Protein AF-0000000077542109 (afdb_homodimer)

Radius of gyration: 21.93 Å; Cα contacts (8 Å, |Δi|>4): 506; chains: 2; bounding box: 46×66×47 Å

Structure (mmCIF, N/CA/C/O backbone):
data_AF-0000000077542109-model_v1
#
loop_
_entity.id
_entity.type
_entity.pdbx_description
1 polymer 'Anthrone oxygenase encC'
#
loop_
_atom_site.group_PDB
_atom_site.id
_atom_site.type_symbol
_atom_site.label_atom_id
_atom_site.label_alt_id
_atom_site.label_comp_id
_atom_site.label_asym_id
_atom_site.label_entity_id
_atom_site.label_seq_id
_atom_site.pdbx_PDB_ins_code
_atom_site.Cartn_x
_atom_site.Cartn_y
_atom_site.Cartn_z
_atom_site.occupancy
_atom_site.B_iso_or_equiv
_atom_site.auth_seq_id
_atom_site.auth_comp_id
_atom_site.auth_asym_id
_atom_site.auth_atom_id
_atom_site.pdbx_PDB_model_num
ATOM 1 N N . MET A 1 1 ? 2.084 -23.062 -26.828 1 53.19 1 MET A N 1
ATOM 2 C CA . MET A 1 1 ? 1.438 -23.656 -25.672 1 53.19 1 MET A CA 1
ATOM 3 C C . MET A 1 1 ? 0.184 -22.891 -25.281 1 53.19 1 MET A C 1
ATOM 5 O O . MET A 1 1 ? 0.156 -21.656 -25.375 1 53.19 1 MET A O 1
ATOM 9 N N . ALA A 1 2 ? -1.021 -23.406 -25.156 1 79.81 2 ALA A N 1
ATOM 10 C CA . ALA A 1 2 ? -2.301 -22.75 -24.875 1 79.81 2 ALA A CA 1
ATOM 11 C C . ALA A 1 2 ? -2.283 -22.078 -23.516 1 79.81 2 ALA A C 1
ATOM 13 O O . ALA A 1 2 ? -1.657 -22.562 -22.562 1 79.81 2 ALA A O 1
ATOM 14 N N . ILE A 1 3 ? -2.596 -20.875 -23.5 1 83.94 3 ILE A N 1
ATOM 15 C CA . ILE A 1 3 ? -2.627 -20.094 -22.281 1 83.94 3 ILE A CA 1
ATOM 16 C C . ILE A 1 3 ? -3.625 -20.703 -21.297 1 83.94 3 ILE A C 1
ATOM 18 O O . ILE A 1 3 ? -4.762 -21 -21.672 1 83.94 3 ILE A O 1
ATOM 22 N N . ASN A 1 4 ? -3.186 -21.016 -20.078 1 89.88 4 ASN A N 1
ATOM 23 C CA . ASN A 1 4 ? -4.074 -21.438 -19 1 89.88 4 ASN A CA 1
ATOM 24 C C . ASN A 1 4 ? -4.738 -20.234 -18.312 1 89.88 4 ASN A C 1
ATOM 26 O O . ASN A 1 4 ? -4.234 -19.719 -17.312 1 89.88 4 ASN A O 1
ATOM 30 N N . TRP A 1 5 ? -5.883 -19.875 -18.844 1 92.06 5 TRP A N 1
ATOM 31 C CA . TRP A 1 5 ? -6.559 -18.656 -18.406 1 92.06 5 TRP A CA 1
ATOM 32 C C . TRP A 1 5 ? -6.961 -18.75 -16.938 1 92.06 5 TRP A C 1
ATOM 34 O O . TRP A 1 5 ? -6.98 -17.734 -16.234 1 92.06 5 TRP A O 1
ATOM 44 N N . ALA A 1 6 ? -7.293 -19.906 -16.438 1 94.44 6 ALA A N 1
ATOM 45 C CA . ALA A 1 6 ? -7.613 -20.062 -15.031 1 94.44 6 ALA A CA 1
ATOM 46 C C . ALA A 1 6 ? -6.434 -19.656 -14.148 1 94.44 6 ALA A C 1
ATOM 48 O O . ALA A 1 6 ? -6.605 -18.938 -13.164 1 94.44 6 ALA A O 1
ATOM 49 N N . GLN A 1 7 ? -5.367 -20.047 -14.586 1 93.12 7 GLN A N 1
ATOM 50 C CA . GLN A 1 7 ? -4.164 -19.734 -13.82 1 93.12 7 GLN A CA 1
ATOM 51 C C . GLN A 1 7 ? -3.818 -18.25 -13.906 1 93.12 7 GLN A C 1
ATOM 53 O O . GLN A 1 7 ? -3.404 -17.641 -12.922 1 93.12 7 GLN A O 1
ATOM 58 N N . VAL A 1 8 ? -3.955 -17.734 -15.055 1 92.69 8 VAL A N 1
ATOM 59 C CA . VAL A 1 8 ? -3.666 -16.312 -15.258 1 92.69 8 VAL A CA 1
ATOM 60 C C . VAL A 1 8 ? -4.586 -15.469 -14.383 1 92.69 8 VAL A C 1
ATOM 62 O O . VAL A 1 8 ? -4.129 -14.562 -13.688 1 92.69 8 VAL A O 1
ATOM 65 N N . LEU A 1 9 ? -5.828 -15.766 -14.414 1 96.38 9 LEU A N 1
ATOM 66 C CA . LEU A 1 9 ? -6.797 -15.047 -13.594 1 96.38 9 LEU A CA 1
ATOM 67 C C . LEU A 1 9 ? -6.477 -15.195 -12.109 1 96.38 9 LEU A C 1
ATOM 69 O O . LEU A 1 9 ? -6.551 -14.227 -11.352 1 96.38 9 LEU A O 1
ATOM 73 N N . GLN A 1 10 ? -6.148 -16.359 -11.75 1 97.56 10 GLN A N 1
ATOM 74 C CA . GLN A 1 10 ? -5.816 -16.641 -10.352 1 97.56 10 GLN A CA 1
ATOM 75 C C . GLN A 1 10 ? -4.613 -15.812 -9.898 1 97.56 10 GLN A C 1
ATOM 77 O O . GLN A 1 10 ? -4.66 -15.156 -8.852 1 97.56 10 GLN A O 1
ATOM 82 N N . LEU A 1 11 ? -3.611 -15.828 -10.672 1 96.56 11 LEU A N 1
ATOM 83 C CA . LEU A 1 11 ? -2.391 -15.117 -10.305 1 96.56 11 LEU A CA 1
ATOM 84 C C . LEU A 1 11 ? -2.605 -13.609 -10.328 1 96.56 11 LEU A C 1
ATOM 86 O O . LEU A 1 11 ? -2.166 -12.898 -9.422 1 96.56 11 LEU A O 1
ATOM 90 N N . ALA A 1 12 ? -3.26 -13.141 -11.352 1 96.81 12 ALA A N 1
ATOM 91 C CA . ALA A 1 12 ? -3.541 -11.711 -11.438 1 96.81 12 ALA A CA 1
ATOM 92 C C . ALA A 1 12 ? -4.367 -11.242 -10.242 1 96.81 12 ALA A C 1
ATOM 94 O O . ALA A 1 12 ? -4.113 -10.18 -9.68 1 96.81 12 ALA A O 1
ATOM 95 N N . SER A 1 13 ? -5.352 -12.016 -9.914 1 98.75 13 SER A N 1
ATOM 96 C CA . SER A 1 13 ? -6.211 -11.672 -8.781 1 98.75 13 SER A CA 1
ATOM 97 C C . SER A 1 13 ? -5.441 -11.727 -7.465 1 98.75 13 SER A C 1
ATOM 99 O O . SER A 1 13 ? -5.645 -10.891 -6.586 1 98.75 13 SER A O 1
ATOM 101 N N . LEU A 1 14 ? -4.609 -12.711 -7.367 1 98.75 14 LEU A N 1
ATOM 102 C CA . LEU A 1 14 ? -3.746 -12.82 -6.195 1 98.75 14 LEU A CA 1
ATOM 103 C C . LEU A 1 14 ? -2.875 -11.578 -6.047 1 98.75 14 LEU A C 1
ATOM 105 O O . LEU A 1 14 ? -2.746 -11.039 -4.945 1 98.75 14 LEU A O 1
ATOM 109 N N . LEU A 1 15 ? -2.342 -11.094 -7.086 1 98.62 15 LEU A N 1
ATOM 110 C CA . LEU A 1 15 ? -1.495 -9.906 -7.035 1 98.62 15 LEU A CA 1
ATOM 111 C C . LEU A 1 15 ? -2.318 -8.672 -6.699 1 98.62 15 LEU A C 1
ATOM 113 O O . LEU A 1 15 ? -1.874 -7.812 -5.934 1 98.62 15 LEU A O 1
ATOM 117 N N . ALA A 1 16 ? -3.484 -8.625 -7.297 1 98.69 16 ALA A N 1
ATOM 118 C CA . ALA A 1 16 ? -4.344 -7.477 -7.008 1 98.69 16 ALA A CA 1
ATOM 119 C C . ALA A 1 16 ? -4.727 -7.434 -5.531 1 98.69 16 ALA A C 1
ATOM 121 O O . ALA A 1 16 ? -4.688 -6.375 -4.902 1 98.69 16 ALA A O 1
ATOM 122 N N . ALA A 1 17 ? -5.082 -8.547 -5.004 1 98.81 17 ALA A N 1
ATOM 123 C CA . ALA A 1 17 ? -5.426 -8.609 -3.586 1 98.81 17 ALA A CA 1
ATOM 124 C C . ALA A 1 17 ? -4.223 -8.266 -2.715 1 98.81 17 ALA A C 1
ATOM 126 O O . ALA A 1 17 ? -4.355 -7.555 -1.717 1 98.81 17 ALA A O 1
ATOM 127 N N . THR A 1 18 ? -3.086 -8.734 -3.072 1 98.88 18 THR A N 1
ATOM 128 C CA . THR A 1 18 ? -1.858 -8.461 -2.332 1 98.88 18 THR A CA 1
ATOM 129 C C . THR A 1 18 ? -1.49 -6.984 -2.424 1 98.88 18 THR A C 1
ATOM 131 O O . THR A 1 18 ? -1.112 -6.371 -1.424 1 98.88 18 THR A O 1
ATOM 134 N N . HIS A 1 19 ? -1.585 -6.445 -3.619 1 98.81 19 HIS A N 1
ATOM 135 C CA . HIS A 1 19 ? -1.312 -5.027 -3.822 1 98.81 19 HIS A CA 1
ATOM 136 C C . HIS A 1 19 ? -2.236 -4.16 -2.973 1 98.81 19 HIS A C 1
ATOM 138 O O . HIS A 1 19 ? -1.791 -3.189 -2.359 1 98.81 19 HIS A O 1
ATOM 144 N N . SER A 1 20 ? -3.486 -4.578 -2.939 1 98.75 20 SER A N 1
ATOM 145 C CA . SER A 1 20 ? -4.469 -3.857 -2.135 1 98.75 20 SER A CA 1
ATOM 146 C C . SER A 1 20 ? -4.125 -3.93 -0.649 1 98.75 20 SER A C 1
ATOM 148 O O . SER A 1 20 ? -4.34 -2.967 0.091 1 98.75 20 SER A O 1
ATOM 150 N N . SER A 1 21 ? -3.668 -5.023 -0.234 1 98.62 21 SER A N 1
ATOM 151 C CA . SER A 1 21 ? -3.275 -5.184 1.162 1 98.62 21 SER A CA 1
ATOM 152 C C . SER A 1 21 ? -2.117 -4.258 1.52 1 98.62 21 SER A C 1
ATOM 154 O O . SER A 1 21 ? -2.109 -3.648 2.59 1 98.62 21 SER A O 1
ATOM 156 N N . GLY A 1 22 ? -1.098 -4.152 0.656 1 98.62 22 GLY A N 1
ATOM 157 C CA . GLY A 1 22 ? 0 -3.223 0.875 1 98.62 22 GLY A CA 1
ATOM 158 C C . GLY A 1 22 ? -0.446 -1.773 0.926 1 98.62 22 GLY A C 1
ATOM 159 O O . GLY A 1 22 ? -0.004 -1.013 1.79 1 98.62 22 GLY A O 1
ATOM 160 N N . TYR A 1 23 ? -1.304 -1.439 -0.014 1 98.75 23 TYR A N 1
ATOM 161 C CA . TYR A 1 23 ? -1.892 -0.105 -0.033 1 98.75 23 TYR A CA 1
ATOM 162 C C . TYR A 1 23 ? -2.586 0.204 1.287 1 98.75 23 TYR A C 1
ATOM 164 O O . TYR A 1 23 ? -2.418 1.29 1.846 1 98.75 23 TYR A O 1
ATOM 172 N N . GLY A 1 24 ? -3.326 -0.734 1.771 1 98.69 24 GLY A N 1
ATOM 173 C CA . GLY A 1 24 ? -4.066 -0.554 3.01 1 98.69 24 GLY A CA 1
ATOM 174 C C . GLY A 1 24 ? -3.168 -0.404 4.223 1 98.69 24 GLY A C 1
ATOM 175 O O . GLY A 1 24 ? -3.504 0.318 5.164 1 98.69 24 GLY A O 1
ATOM 176 N N . LEU A 1 25 ? -2.088 -1.114 4.207 1 98.69 25 LEU A N 1
ATOM 177 C CA . LEU A 1 25 ? -1.15 -0.988 5.32 1 98.69 25 LEU A CA 1
ATOM 178 C C . LEU A 1 25 ? -0.614 0.436 5.418 1 98.69 25 LEU A C 1
ATOM 180 O O . LEU A 1 25 ? -0.571 1.014 6.508 1 98.69 25 LEU A O 1
ATOM 184 N N . CYS A 1 26 ? -0.231 0.985 4.305 1 98.81 26 CYS A N 1
ATOM 185 C CA . CYS A 1 26 ? 0.263 2.357 4.293 1 98.81 26 CYS A CA 1
ATOM 186 C C . CYS A 1 26 ? -0.833 3.334 4.703 1 98.81 26 CYS A C 1
ATOM 188 O O . CYS A 1 26 ? -0.574 4.297 5.43 1 98.81 26 CYS A O 1
ATOM 190 N N . SER A 1 27 ? -2.027 3.074 4.176 1 98.81 27 SER A N 1
ATOM 191 C CA . SER A 1 27 ? -3.162 3.908 4.562 1 98.81 27 SER A CA 1
ATOM 192 C C . SER A 1 27 ? -3.332 3.945 6.074 1 98.81 27 SER A C 1
ATOM 194 O O . SER A 1 27 ? -3.502 5.016 6.66 1 98.81 27 SER A O 1
ATOM 196 N N . ASP A 1 28 ? -3.184 2.834 6.707 1 98.75 28 ASP A N 1
ATOM 197 C CA . ASP A 1 28 ? -3.42 2.707 8.141 1 98.75 28 ASP A CA 1
ATOM 198 C C . ASP A 1 28 ? -2.234 3.24 8.945 1 98.75 28 ASP A C 1
ATOM 200 O O . ASP A 1 28 ? -2.408 4.062 9.844 1 98.75 28 ASP A O 1
ATOM 204 N N . ARG A 1 29 ? -1.072 2.84 8.578 1 98.62 29 ARG A N 1
ATOM 205 C CA . ARG A 1 29 ? 0.085 3.057 9.438 1 98.62 29 ARG A CA 1
ATOM 206 C C . ARG A 1 29 ? 0.699 4.434 9.195 1 98.62 29 ARG A C 1
ATOM 208 O O . ARG A 1 29 ? 1.428 4.949 10.047 1 98.62 29 ARG A O 1
ATOM 215 N N . VAL A 1 30 ? 0.371 4.957 8.016 1 98.81 30 VAL A N 1
ATOM 216 C CA . VAL A 1 30 ? 1.072 6.195 7.703 1 98.81 30 VAL A CA 1
ATOM 217 C C . VAL A 1 30 ? 0.062 7.297 7.387 1 98.81 30 VAL A C 1
ATOM 219 O O . VAL A 1 30 ? -0.105 8.234 8.172 1 98.81 30 VAL A O 1
ATOM 222 N N . ALA A 1 31 ? -0.755 7.121 6.32 1 98.81 31 ALA A N 1
ATOM 223 C CA . ALA A 1 31 ? -1.562 8.227 5.812 1 98.81 31 ALA A CA 1
ATOM 224 C C . ALA A 1 31 ? -2.594 8.672 6.844 1 98.81 31 ALA A C 1
ATOM 226 O O . ALA A 1 31 ? -2.588 9.828 7.277 1 98.81 31 ALA A O 1
ATOM 227 N N . VAL A 1 32 ? -3.412 7.773 7.277 1 98.88 32 VAL A N 1
ATOM 228 C CA . VAL A 1 32 ? -4.504 8.18 8.156 1 98.88 32 VAL A CA 1
ATOM 229 C C . VAL A 1 32 ? -3.994 8.305 9.594 1 98.88 32 VAL A C 1
ATOM 231 O O . VAL A 1 32 ? -4.477 9.141 10.359 1 98.88 32 VAL A O 1
ATOM 234 N N . HIS A 1 33 ? -3.006 7.523 9.945 1 98.69 33 HIS A N 1
ATOM 235 C CA . HIS A 1 33 ? -2.322 7.742 11.219 1 98.69 33 HIS A CA 1
ATOM 236 C C . HIS A 1 33 ? -1.849 9.188 11.352 1 98.69 33 HIS A C 1
ATOM 238 O O . HIS A 1 33 ? -2.094 9.828 12.367 1 98.69 33 HIS A O 1
ATOM 244 N N . ASN A 1 34 ? -1.186 9.719 10.344 1 98.75 34 ASN A N 1
ATOM 245 C CA . ASN A 1 34 ? -0.677 11.086 10.297 1 98.75 34 ASN A CA 1
ATOM 246 C C . ASN A 1 34 ? -1.806 12.109 10.398 1 98.75 34 ASN A C 1
ATOM 248 O O . ASN A 1 34 ? -1.669 13.125 11.086 1 98.75 34 ASN A O 1
ATOM 252 N N . ALA A 1 35 ? -2.865 11.828 9.664 1 98.62 35 ALA A N 1
ATOM 253 C CA . ALA A 1 35 ? -3.994 12.758 9.68 1 98.62 35 ALA A CA 1
ATOM 254 C C . ALA A 1 35 ? -4.523 12.945 11.102 1 98.62 35 ALA A C 1
ATOM 256 O O . ALA A 1 35 ? -4.887 14.055 11.492 1 98.62 35 ALA A O 1
ATOM 257 N N . LEU A 1 36 ? -4.484 11.93 11.891 1 98.5 36 LEU A N 1
ATOM 258 C CA . LEU A 1 36 ? -5.07 11.93 13.227 1 98.5 36 LEU A CA 1
ATOM 259 C C . LEU A 1 36 ? -4.172 12.68 14.211 1 98.5 36 LEU A C 1
ATOM 261 O O . LEU A 1 36 ? -4.598 13.008 15.32 1 98.5 36 LEU A O 1
ATOM 265 N N . LEU A 1 37 ? -2.957 13.016 13.805 1 97.44 37 LEU A N 1
ATOM 266 C CA . LEU A 1 37 ? -2.023 13.727 14.672 1 97.44 37 LEU A CA 1
ATOM 267 C C . LEU A 1 37 ? -2.086 15.227 14.422 1 97.44 37 LEU A C 1
ATOM 269 O O . LEU A 1 37 ? -1.419 16 15.109 1 97.44 37 LEU A O 1
ATOM 273 N N . LEU A 1 38 ? -2.887 15.617 13.469 1 97.69 38 LEU A N 1
ATOM 274 C CA . LEU A 1 38 ? -3.025 17.031 13.164 1 97.69 38 LEU A CA 1
ATOM 275 C C . LEU A 1 38 ? -3.922 17.734 14.18 1 97.69 38 LEU A C 1
ATOM 277 O O . LEU A 1 38 ? -4.648 17.062 14.922 1 97.69 38 LEU A O 1
ATOM 281 N N . SER A 1 39 ? -3.875 19.047 14.164 1 94.12 39 SER A N 1
ATOM 282 C CA . SER A 1 39 ? -4.426 19.75 15.328 1 94.12 39 SER A CA 1
ATOM 283 C C . SER A 1 39 ? -5.742 20.438 14.984 1 94.12 39 SER A C 1
ATOM 285 O O . SER A 1 39 ? -6.477 20.859 15.875 1 94.12 39 SER A O 1
ATOM 287 N N . ASP A 1 40 ? -6.094 20.594 13.703 1 94.94 40 ASP A N 1
ATOM 288 C CA . ASP A 1 40 ? -7.301 21.344 13.383 1 94.94 40 ASP A CA 1
ATOM 289 C C . ASP A 1 40 ? -8.234 20.531 12.492 1 94.94 40 ASP A C 1
ATOM 291 O O . ASP A 1 40 ? -7.781 19.781 11.625 1 94.94 40 ASP A O 1
ATOM 295 N N . ARG A 1 41 ? -9.469 20.688 12.727 1 94.25 41 ARG A N 1
ATOM 296 C CA . ARG A 1 41 ? -10.531 19.906 12.109 1 94.25 41 ARG A CA 1
ATOM 297 C C . ARG A 1 41 ? -10.477 20.016 10.586 1 94.25 41 ARG A C 1
ATOM 299 O O . ARG A 1 41 ? -10.688 19.031 9.883 1 94.25 41 ARG A O 1
ATOM 306 N N . ASP A 1 42 ? -10.188 21.188 10.086 1 94.81 42 ASP A N 1
ATOM 307 C CA . ASP A 1 42 ? -10.188 21.406 8.648 1 94.81 42 ASP A CA 1
ATOM 308 C C . ASP A 1 42 ? -9.07 20.609 7.969 1 94.81 42 ASP A C 1
ATOM 310 O O . ASP A 1 42 ? -9.305 19.953 6.953 1 94.81 42 ASP A O 1
ATOM 314 N N . THR A 1 43 ? -7.902 20.672 8.562 1 97.06 43 THR A N 1
ATOM 315 C CA . THR A 1 43 ? -6.758 19.984 7.984 1 97.06 43 THR A CA 1
ATOM 316 C C . THR A 1 43 ? -6.941 18.469 8.07 1 97.06 43 THR A C 1
ATOM 318 O O . THR A 1 43 ? -6.613 17.734 7.129 1 97.06 43 THR A O 1
ATOM 321 N N . ILE A 1 44 ? -7.453 17.969 9.164 1 98.12 44 ILE A N 1
ATOM 322 C CA . ILE A 1 44 ? -7.738 16.547 9.305 1 98.12 44 ILE A CA 1
ATOM 323 C C . ILE A 1 44 ? -8.719 16.109 8.219 1 98.12 44 ILE A C 1
ATOM 325 O O . ILE A 1 44 ? -8.516 15.086 7.566 1 98.12 44 ILE A O 1
ATOM 329 N N . THR A 1 45 ? -9.766 16.875 8.039 1 97.56 45 THR A N 1
ATOM 330 C CA . THR A 1 45 ? -10.797 16.547 7.055 1 97.56 45 THR A CA 1
ATOM 331 C C . THR A 1 45 ? -10.203 16.516 5.648 1 97.56 45 THR A C 1
ATOM 333 O O . THR A 1 45 ? -10.5 15.602 4.871 1 97.56 45 THR A O 1
ATOM 336 N N . ARG A 1 46 ? -9.367 17.406 5.328 1 97.31 46 ARG A N 1
ATOM 337 C CA . ARG A 1 46 ? -8.766 17.453 4 1 97.31 46 ARG A CA 1
ATOM 338 C C . ARG A 1 46 ? -7.84 16.266 3.773 1 97.31 46 ARG A C 1
ATOM 340 O O . ARG A 1 46 ? -7.801 15.703 2.678 1 97.31 46 ARG A O 1
ATOM 347 N N . GLN A 1 47 ? -7.082 15.977 4.789 1 98.31 47 GLN A N 1
ATOM 348 C CA . GLN A 1 47 ? -6.18 14.836 4.691 1 98.31 47 GLN A CA 1
ATOM 349 C C . GLN A 1 47 ? -6.953 13.539 4.477 1 98.31 47 GLN A C 1
ATOM 351 O O . GLN A 1 47 ? -6.582 12.719 3.637 1 98.31 47 GLN A O 1
ATOM 356 N N . TRP A 1 48 ? -8.016 13.406 5.219 1 98.62 48 TRP A N 1
ATOM 357 C CA . TRP A 1 48 ? -8.852 12.234 5.012 1 98.62 48 TRP A CA 1
ATOM 358 C C . TRP A 1 48 ? -9.469 12.242 3.615 1 98.62 48 TRP A C 1
ATOM 360 O O . TRP A 1 48 ? -9.555 11.203 2.963 1 98.62 48 TRP A O 1
ATOM 370 N N . PHE A 1 49 ? -9.961 13.375 3.205 1 98.44 49 PHE A N 1
ATOM 371 C CA . PHE A 1 49 ? -10.633 13.477 1.915 1 98.44 49 PHE A CA 1
ATOM 372 C C . PHE A 1 49 ? -9.734 12.953 0.796 1 98.44 49 PHE A C 1
ATOM 374 O O . PHE A 1 49 ? -10.203 12.258 -0.105 1 98.44 49 PHE A O 1
ATOM 381 N N . ARG A 1 50 ? -8.484 13.281 0.819 1 98.12 50 ARG A N 1
ATOM 382 C CA . ARG A 1 50 ? -7.566 12.789 -0.201 1 98.12 50 ARG A CA 1
ATOM 383 C C . ARG A 1 50 ? -7.492 11.266 -0.184 1 98.12 50 ARG A C 1
ATOM 385 O O . ARG A 1 50 ? -7.43 10.633 -1.238 1 98.12 50 ARG A O 1
ATOM 392 N N . ALA A 1 51 ? -7.379 10.688 0.999 1 98.38 51 ALA A N 1
ATOM 393 C CA . ALA A 1 51 ? -7.355 9.234 1.122 1 98.38 51 ALA A CA 1
ATOM 394 C C . ALA A 1 51 ? -8.609 8.609 0.517 1 98.38 51 ALA A C 1
ATOM 396 O O . ALA A 1 51 ? -8.531 7.637 -0.233 1 98.38 51 ALA A O 1
ATOM 397 N N . TRP A 1 52 ? -9.734 9.242 0.85 1 98.5 52 TRP A N 1
ATOM 398 C CA . TRP A 1 52 ? -11.008 8.766 0.313 1 98.5 52 TRP A CA 1
ATOM 399 C C . TRP A 1 52 ? -11.062 8.953 -1.199 1 98.5 52 TRP A C 1
ATOM 401 O O . TRP A 1 52 ? -11.445 8.039 -1.931 1 98.5 52 TRP A O 1
ATOM 411 N N . ASP A 1 53 ? -10.727 10.133 -1.667 1 98.12 53 ASP A N 1
ATOM 412 C CA . ASP A 1 53 ? -10.875 10.5 -3.072 1 98.12 53 ASP A CA 1
ATOM 413 C C . ASP A 1 53 ? -10.031 9.594 -3.969 1 98.12 53 ASP A C 1
ATOM 415 O O . ASP A 1 53 ? -10.492 9.148 -5.02 1 98.12 53 ASP A O 1
ATOM 419 N N . PHE A 1 54 ? -8.836 9.344 -3.611 1 98.44 54 PHE A N 1
ATOM 420 C CA . PHE A 1 54 ? -8.016 8.43 -4.391 1 98.44 54 PHE A CA 1
ATOM 421 C C . PHE A 1 54 ? -8.531 7 -4.27 1 98.44 54 PHE A C 1
ATOM 423 O O . PHE A 1 54 ? -8.594 6.27 -5.262 1 98.44 54 PHE A O 1
ATOM 430 N N . GLY A 1 55 ? -8.891 6.574 -3.041 1 97.31 55 GLY A N 1
ATOM 431 C CA . GLY A 1 55 ? -9.328 5.215 -2.754 1 97.31 55 GLY A CA 1
ATOM 432 C C . GLY A 1 55 ? -10.594 4.832 -3.498 1 97.31 55 GLY A C 1
ATOM 433 O O . GLY A 1 55 ? -10.758 3.674 -3.893 1 97.31 55 GLY A O 1
ATOM 434 N N . ARG A 1 56 ? -11.453 5.723 -3.674 1 96.38 56 ARG A N 1
ATOM 435 C CA . ARG A 1 56 ? -12.734 5.395 -4.293 1 96.38 56 ARG A CA 1
ATOM 436 C C . ARG A 1 56 ? -12.555 5.02 -5.758 1 96.38 56 ARG A C 1
ATOM 438 O O . ARG A 1 56 ? -13.414 4.355 -6.348 1 96.38 56 ARG A O 1
ATOM 445 N N . LYS A 1 57 ? -11.5 5.496 -6.406 1 95.5 57 LYS A N 1
ATOM 446 C CA . LYS A 1 57 ? -11.18 5.117 -7.781 1 95.5 57 LYS A CA 1
ATOM 447 C C . LYS A 1 57 ? -10.352 3.84 -7.816 1 95.5 57 LYS A C 1
ATOM 449 O O . LYS A 1 57 ? -10.602 2.953 -8.633 1 95.5 57 LYS A O 1
ATOM 454 N N . TYR A 1 58 ? -9.43 3.703 -7.004 1 97.88 58 TYR A N 1
ATOM 455 C CA . TYR A 1 58 ? -8.484 2.598 -6.914 1 97.88 58 TYR A CA 1
ATOM 456 C C . TYR A 1 58 ? -9.148 1.354 -6.34 1 97.88 58 TYR A C 1
ATOM 458 O O . TYR A 1 58 ? -9 0.257 -6.883 1 97.88 58 TYR A O 1
ATOM 466 N N . GLY A 1 59 ? -9.859 1.471 -5.289 1 97.25 59 GLY A N 1
ATOM 467 C CA . GLY A 1 59 ? -10.383 0.383 -4.48 1 97.25 59 GLY A CA 1
ATOM 468 C C . GLY A 1 59 ? -11.328 -0.526 -5.238 1 97.25 59 GLY A C 1
ATOM 469 O O . GLY A 1 59 ? -11.078 -1.725 -5.375 1 97.25 59 GLY A O 1
ATOM 470 N N . PRO A 1 60 ? -12.398 0.05 -5.785 1 97 60 PRO A N 1
ATOM 471 C CA . PRO A 1 60 ? -13.367 -0.783 -6.5 1 97 60 PRO A CA 1
ATOM 472 C C . PRO A 1 60 ? -12.742 -1.562 -7.652 1 97 60 PRO A C 1
ATOM 474 O O . PRO A 1 60 ? -13.109 -2.717 -7.895 1 97 60 PRO A O 1
ATOM 477 N N . PHE A 1 61 ? -11.859 -0.951 -8.312 1 96.81 61 PHE A N 1
ATOM 478 C CA . PHE A 1 61 ? -11.172 -1.649 -9.391 1 96.81 61 PHE A CA 1
ATOM 479 C C . PHE A 1 61 ? -10.414 -2.857 -8.859 1 96.81 61 PHE A C 1
ATOM 481 O O . PHE A 1 61 ? -10.523 -3.957 -9.406 1 96.81 61 PHE A O 1
ATOM 488 N N . MET A 1 62 ? -9.625 -2.688 -7.828 1 98.06 62 MET A N 1
ATOM 489 C CA . MET A 1 62 ? -8.797 -3.752 -7.273 1 98.06 62 MET A CA 1
ATOM 490 C C . MET A 1 62 ? -9.656 -4.844 -6.648 1 98.06 62 MET A C 1
ATOM 492 O O . MET A 1 62 ? -9.398 -6.031 -6.844 1 98.06 62 MET A O 1
ATOM 496 N N . VAL A 1 63 ? -10.594 -4.406 -5.875 1 98.31 63 VAL A N 1
ATOM 497 C CA . VAL A 1 63 ? -11.367 -5.348 -5.07 1 98.31 63 VAL A CA 1
ATOM 498 C C . VAL A 1 63 ? -12.336 -6.125 -5.961 1 98.31 63 VAL A C 1
ATOM 500 O O . VAL A 1 63 ? -12.359 -7.355 -5.934 1 98.31 63 VAL A O 1
ATOM 503 N N . THR A 1 64 ? -13.117 -5.469 -6.762 1 98 64 THR A N 1
ATOM 504 C CA . THR A 1 64 ? -14.078 -6.145 -7.625 1 98 64 THR A CA 1
ATOM 505 C C . THR A 1 64 ? -13.367 -6.93 -8.719 1 98 64 THR A C 1
ATOM 507 O O . THR A 1 64 ? -13.758 -8.055 -9.039 1 98 64 THR A O 1
ATOM 510 N N . GLY A 1 65 ? -12.352 -6.328 -9.242 1 98.31 65 GLY A N 1
ATOM 511 C CA . GLY A 1 65 ? -11.578 -7.027 -10.258 1 98.31 65 GLY A CA 1
ATOM 512 C C . GLY A 1 65 ? -10.992 -8.336 -9.766 1 98.31 65 GLY A C 1
ATOM 513 O O . GLY A 1 65 ? -11.125 -9.367 -10.43 1 98.31 65 GLY A O 1
ATOM 514 N N . SER A 1 66 ? -10.344 -8.305 -8.641 1 98.81 66 SER A N 1
ATOM 515 C CA . SER A 1 66 ? -9.734 -9.523 -8.117 1 98.81 66 SER A CA 1
ATOM 516 C C . SER A 1 66 ? -10.789 -10.531 -7.668 1 98.81 66 SER A C 1
ATOM 518 O O . SER A 1 66 ? -10.625 -11.734 -7.844 1 98.81 66 SER A O 1
ATOM 520 N N . GLY A 1 67 ? -11.859 -10.047 -7.012 1 98.88 67 GLY A N 1
ATOM 521 C CA . GLY A 1 67 ? -12.938 -10.953 -6.656 1 98.88 67 GLY A CA 1
ATOM 522 C C . GLY A 1 67 ? -13.492 -11.719 -7.844 1 98.88 67 GLY A C 1
ATOM 523 O O . GLY A 1 67 ? -13.625 -12.945 -7.793 1 98.88 67 GLY A O 1
ATOM 524 N N . MET A 1 68 ? -13.789 -11 -8.93 1 98.81 68 MET A N 1
ATOM 525 C CA . MET A 1 68 ? -14.297 -11.633 -10.148 1 98.81 68 MET A CA 1
ATOM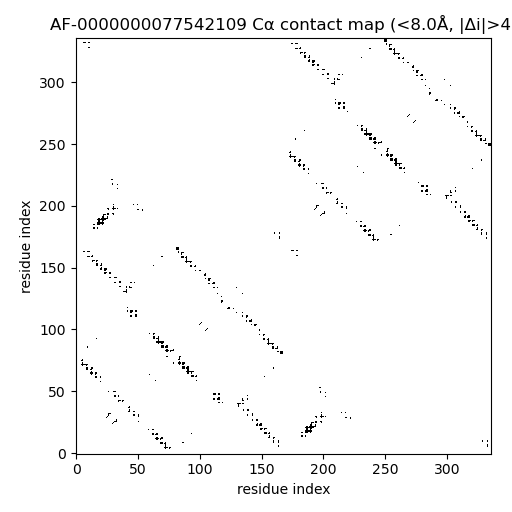 526 C C . MET A 1 68 ? -13.234 -12.531 -10.773 1 98.81 68 MET A C 1
ATOM 528 O O . MET A 1 68 ? -13.562 -13.578 -11.344 1 98.81 68 MET A O 1
ATOM 532 N N . GLY A 1 69 ? -12.008 -12.078 -10.68 1 98.75 69 GLY A N 1
ATOM 533 C CA . GLY A 1 69 ? -10.93 -12.898 -11.203 1 98.75 69 GLY A CA 1
ATOM 534 C C . GLY A 1 69 ? -10.812 -14.242 -10.508 1 98.75 69 GLY A C 1
ATOM 535 O O . GLY A 1 69 ? -10.688 -15.281 -11.172 1 98.75 69 GLY A O 1
ATOM 536 N N . PHE A 1 70 ? -10.812 -14.211 -9.188 1 98.88 70 PHE A N 1
ATOM 537 C CA . PHE A 1 70 ? -10.773 -15.461 -8.438 1 98.88 70 PHE A CA 1
ATOM 538 C 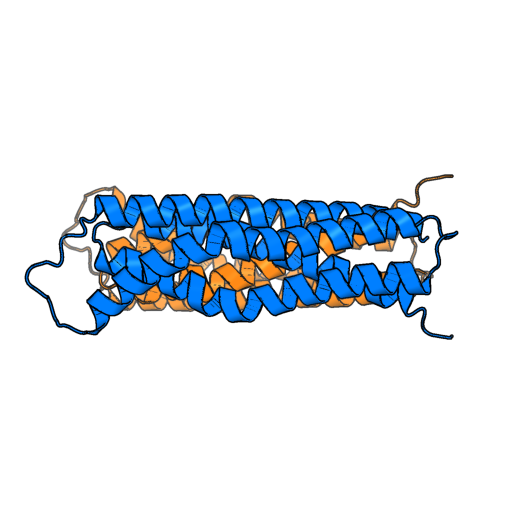C . PHE A 1 70 ? -11.969 -16.328 -8.789 1 98.88 70 PHE A C 1
ATOM 540 O O . PHE A 1 70 ? -11.836 -17.547 -8.938 1 98.88 70 PHE A O 1
ATOM 547 N N . LEU A 1 71 ? -13.141 -15.734 -8.836 1 98.81 71 LEU A N 1
ATOM 548 C CA . LEU A 1 71 ? -14.336 -16.469 -9.227 1 98.81 71 LEU A CA 1
ATOM 549 C C . LEU A 1 71 ? -14.172 -17.078 -10.617 1 98.81 71 LEU A C 1
ATOM 551 O O . LEU A 1 71 ? -14.492 -18.25 -10.836 1 98.81 71 LEU A O 1
ATOM 555 N N . GLY A 1 72 ? -13.75 -16.266 -11.531 1 98.69 72 GLY A N 1
ATOM 556 C CA . GLY A 1 72 ? -13.508 -16.75 -12.883 1 98.69 72 GLY A CA 1
ATOM 557 C C . GLY A 1 72 ? -12.523 -17.906 -12.93 1 98.69 72 GLY A C 1
ATOM 558 O O . GLY A 1 72 ? -12.742 -18.891 -13.648 1 98.69 72 GLY A O 1
ATOM 559 N N . ALA A 1 73 ? -11.445 -17.828 -12.188 1 98.19 73 ALA A N 1
ATOM 560 C CA . ALA A 1 73 ? -10.469 -18.906 -12.117 1 98.19 73 ALA A CA 1
ATOM 561 C C . ALA A 1 73 ? -11.117 -20.188 -11.617 1 98.19 73 ALA A C 1
ATOM 563 O O . ALA A 1 73 ? -10.883 -21.266 -12.18 1 98.19 73 ALA A O 1
ATOM 564 N N . ALA A 1 74 ? -11.898 -20.078 -10.586 1 98.38 74 ALA A N 1
ATOM 565 C CA . ALA A 1 74 ? -12.57 -21.25 -10.023 1 98.38 74 ALA A CA 1
ATOM 566 C C . ALA A 1 74 ? -13.492 -21.891 -11.047 1 98.38 74 ALA A C 1
ATOM 568 O O . ALA A 1 74 ? -13.484 -23.125 -11.211 1 98.38 74 ALA A O 1
ATOM 569 N N . LEU A 1 75 ? -14.227 -21.094 -11.711 1 98.31 75 LEU A N 1
ATOM 570 C CA . LEU A 1 75 ? -15.211 -21.594 -12.656 1 98.31 75 LEU A CA 1
ATOM 571 C C . LEU A 1 75 ? -14.531 -22.203 -13.875 1 98.31 75 LEU A C 1
ATOM 573 O O . LEU A 1 75 ? -15.008 -23.203 -14.422 1 98.31 75 LEU A O 1
ATOM 577 N N . LEU A 1 76 ? -13.469 -21.672 -14.281 1 97.19 76 LEU A N 1
ATOM 578 C CA . LEU A 1 76 ? -12.719 -22.203 -15.422 1 97.19 76 LEU A CA 1
ATOM 579 C C . LEU A 1 76 ? -12.062 -23.531 -15.07 1 97.19 76 LEU A C 1
ATOM 581 O O . LEU A 1 76 ? -11.992 -24.438 -15.906 1 97.19 76 LEU A O 1
ATOM 585 N N . ASP A 1 77 ? -11.617 -23.703 -13.875 1 94.62 77 ASP A N 1
ATOM 586 C CA . ASP A 1 77 ? -10.945 -24.922 -13.422 1 94.62 77 ASP A CA 1
ATOM 587 C C . ASP A 1 77 ? -11.953 -26.031 -13.133 1 94.62 77 ASP A C 1
ATOM 589 O O . ASP A 1 77 ? -11.625 -27.219 -13.234 1 94.62 77 ASP A O 1
ATOM 593 N N . GLY A 1 78 ? -13.102 -25.531 -12.734 1 96.06 78 GLY A N 1
ATOM 594 C CA . GLY A 1 78 ? -14.148 -26.516 -12.469 1 96.06 78 GLY A CA 1
ATOM 595 C C . GLY A 1 78 ? -14.18 -26.969 -11.023 1 96.06 78 GLY A C 1
ATOM 596 O O . GLY A 1 78 ? -13.188 -26.844 -10.305 1 96.06 78 GLY A O 1
ATOM 597 N N . MET A 1 79 ? -15.195 -27.547 -10.672 1 95.81 79 MET A N 1
ATOM 598 C CA . MET A 1 79 ? -15.492 -27.875 -9.281 1 95.81 79 MET A CA 1
ATOM 599 C C . MET A 1 79 ? -14.609 -29.016 -8.797 1 95.81 79 MET A C 1
ATOM 601 O O . MET A 1 79 ? -14.406 -29.188 -7.598 1 95.81 79 MET A O 1
ATOM 605 N N . ASN A 1 80 ? -14.055 -29.797 -9.688 1 95.19 80 ASN A N 1
ATOM 606 C CA . ASN A 1 80 ? -13.25 -30.953 -9.297 1 95.19 80 ASN A CA 1
ATOM 607 C C . ASN A 1 80 ? -11.789 -30.562 -9.094 1 95.19 80 ASN A C 1
ATOM 609 O O . ASN A 1 80 ? -10.984 -31.391 -8.641 1 95.19 80 ASN A O 1
ATOM 613 N N . SER A 1 81 ? -11.484 -29.359 -9.453 1 94.88 81 SER A N 1
ATOM 614 C CA . SER A 1 81 ? -10.117 -28.891 -9.273 1 94.88 81 SER A CA 1
ATOM 615 C C . SER A 1 81 ? -9.781 -28.734 -7.793 1 94.88 81 SER A C 1
ATOM 617 O O . SER A 1 81 ? -10.609 -28.281 -7.004 1 94.88 81 SER A O 1
ATOM 619 N N . PRO A 1 82 ? -8.555 -29.078 -7.422 1 94.06 82 PRO A N 1
ATOM 620 C CA . PRO A 1 82 ? -8.148 -28.922 -6.023 1 94.06 82 PRO A CA 1
ATOM 621 C C . PRO A 1 82 ? -8.102 -27.469 -5.582 1 94.06 82 PRO A C 1
ATOM 623 O O . PRO A 1 82 ? -8.07 -27.172 -4.383 1 94.06 82 PRO A O 1
ATOM 626 N N . THR A 1 83 ? -8.133 -26.562 -6.543 1 96.31 83 THR A N 1
ATOM 627 C CA . THR A 1 83 ? -8.008 -25.156 -6.203 1 96.31 83 THR A CA 1
ATOM 628 C C . THR A 1 83 ? -9.375 -24.469 -6.207 1 96.31 83 THR A C 1
ATOM 630 O O . THR A 1 83 ? -9.492 -23.312 -5.805 1 96.31 83 THR A O 1
ATOM 633 N N . PHE A 1 84 ? -10.406 -25.156 -6.578 1 97.69 84 PHE A N 1
ATOM 634 C CA . PHE A 1 84 ? -11.727 -24.562 -6.73 1 97.69 84 PHE A CA 1
ATOM 63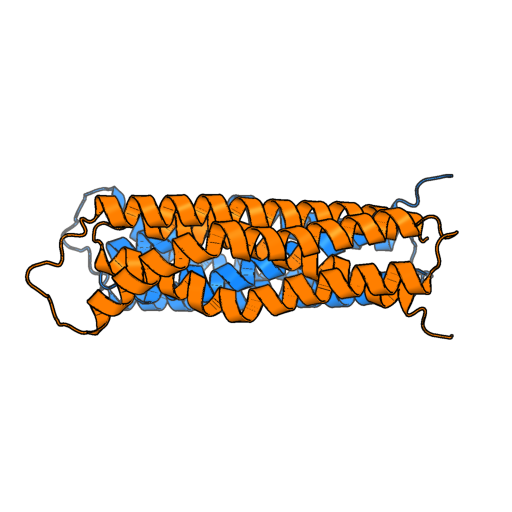5 C C . PHE A 1 84 ? -12.18 -23.891 -5.441 1 97.69 84 PHE A C 1
ATOM 637 O O . PHE A 1 84 ? -12.492 -22.703 -5.434 1 97.69 84 PHE A O 1
ATOM 644 N N . GLY A 1 85 ? -12.18 -24.641 -4.34 1 98.25 85 GLY A N 1
ATOM 645 C CA . GLY A 1 85 ? -12.641 -24.109 -3.064 1 98.25 85 GLY A CA 1
ATOM 646 C C . GLY A 1 85 ? -11.836 -22.906 -2.59 1 98.25 85 GLY A C 1
ATOM 647 O O . GLY A 1 85 ? -12.398 -21.969 -2.018 1 98.25 85 GLY A O 1
ATOM 648 N N . LEU A 1 86 ? -10.578 -22.938 -2.787 1 98.44 86 LEU A N 1
ATOM 649 C CA . LEU A 1 86 ? -9.695 -21.859 -2.35 1 98.44 86 LEU A CA 1
ATOM 650 C C . LEU A 1 86 ? -9.93 -20.594 -3.174 1 98.44 86 LEU A C 1
ATOM 652 O O . LEU A 1 86 ? -9.961 -19.484 -2.631 1 98.44 86 LEU A O 1
ATOM 656 N N . ASN A 1 87 ? -10.102 -20.766 -4.48 1 98.62 87 ASN A N 1
ATOM 657 C CA . ASN A 1 87 ? -10.406 -19.609 -5.324 1 98.62 87 ASN A CA 1
ATOM 658 C C . ASN A 1 87 ? -11.773 -19.031 -5 1 98.62 87 ASN A C 1
ATOM 660 O O . ASN A 1 87 ? -11.961 -17.812 -5.043 1 98.62 87 ASN A O 1
ATOM 664 N N . ILE A 1 88 ? -12.711 -19.875 -4.648 1 98.88 88 ILE A N 1
ATOM 665 C CA . ILE A 1 88 ? -14.016 -19.391 -4.219 1 98.88 88 ILE A CA 1
ATOM 666 C C . ILE A 1 88 ? -13.883 -18.609 -2.91 1 98.88 88 ILE A C 1
ATOM 668 O O . ILE A 1 88 ? -14.461 -17.531 -2.754 1 98.88 88 ILE A O 1
ATOM 672 N N . ALA A 1 89 ? -13.148 -19.141 -1.984 1 98.88 89 ALA A N 1
ATOM 673 C CA . ALA A 1 89 ? -12.938 -18.453 -0.71 1 98.88 89 ALA A CA 1
ATOM 674 C C . ALA A 1 89 ? -12.312 -17.078 -0.921 1 98.88 89 ALA A C 1
ATOM 676 O O . ALA A 1 89 ? -12.766 -16.094 -0.332 1 98.88 89 ALA A O 1
ATOM 677 N N . ALA A 1 90 ? -11.25 -17.047 -1.741 1 98.94 90 ALA A N 1
ATOM 678 C CA . ALA A 1 90 ? -10.602 -15.781 -2.045 1 98.94 90 ALA A CA 1
ATOM 679 C C . ALA A 1 90 ? -11.594 -14.789 -2.654 1 98.94 90 ALA A C 1
ATOM 681 O O . ALA A 1 90 ? -11.625 -13.617 -2.279 1 98.94 90 ALA A O 1
ATOM 682 N N . SER A 1 91 ? -12.367 -15.289 -3.562 1 98.94 91 SER A N 1
ATOM 683 C CA . SER A 1 91 ? -13.391 -14.461 -4.184 1 98.94 91 SER A CA 1
ATOM 684 C C . SER A 1 91 ? -14.383 -13.938 -3.148 1 98.94 91 SER A C 1
ATOM 686 O O . SER A 1 91 ? -14.758 -12.766 -3.178 1 98.94 91 SER A O 1
ATOM 688 N N . LEU A 1 92 ? -14.797 -14.781 -2.264 1 98.88 92 LEU A N 1
ATOM 689 C CA . LEU A 1 92 ? -15.758 -14.391 -1.235 1 98.88 92 LEU A CA 1
ATOM 690 C C . LEU A 1 92 ? -15.156 -13.344 -0.302 1 98.88 92 LEU A C 1
ATOM 692 O O . LEU A 1 92 ? -15.844 -12.406 0.107 1 98.88 92 LEU A O 1
ATOM 696 N N . PHE A 1 93 ? -13.906 -13.5 0.074 1 98.94 93 PHE A N 1
ATOM 697 C CA . PHE A 1 93 ? -13.258 -12.492 0.909 1 98.94 93 PHE A CA 1
ATOM 698 C C . PHE A 1 93 ? -13.266 -11.133 0.226 1 98.94 93 PHE A C 1
ATOM 700 O O . PHE A 1 93 ? -13.578 -10.117 0.856 1 98.94 93 PHE A O 1
ATOM 707 N N . MET A 1 94 ? -12.945 -11.109 -1.086 1 98.88 94 MET A N 1
ATOM 708 C CA . MET A 1 94 ? -12.969 -9.836 -1.802 1 98.88 94 MET A CA 1
ATOM 709 C C . MET A 1 94 ? -14.391 -9.305 -1.926 1 98.88 94 MET A C 1
ATOM 711 O O . MET A 1 94 ? -14.617 -8.094 -1.854 1 98.88 94 MET A O 1
ATOM 715 N N . GLY A 1 95 ? -15.344 -10.219 -2.133 1 98.69 95 GLY A N 1
ATOM 716 C CA . GLY A 1 95 ? -16.734 -9.812 -2.131 1 98.69 95 GLY A CA 1
ATOM 717 C C . GLY A 1 95 ? -17.188 -9.203 -0.813 1 98.69 95 GLY A C 1
ATOM 718 O O . GLY A 1 95 ? -17.953 -8.234 -0.797 1 98.69 95 GLY A O 1
ATOM 719 N N . LEU A 1 96 ? -16.688 -9.773 0.239 1 98.81 96 LEU A N 1
ATOM 720 C CA . LEU A 1 96 ? -17.016 -9.258 1.562 1 98.81 96 LEU A CA 1
ATOM 721 C C . LEU A 1 96 ? -16.438 -7.867 1.767 1 98.81 96 LEU A C 1
ATOM 723 O O . LEU A 1 96 ? -16.984 -7.059 2.52 1 98.81 96 LEU A O 1
ATOM 727 N N . VAL A 1 97 ? -15.273 -7.555 1.157 1 98.81 97 VAL A N 1
ATOM 728 C CA . VAL A 1 97 ? -14.758 -6.191 1.207 1 98.81 97 VAL A CA 1
ATOM 729 C C . VAL A 1 97 ? -15.805 -5.219 0.669 1 98.81 97 VAL A C 1
ATOM 731 O O . VAL A 1 97 ? -16.047 -4.172 1.272 1 98.81 97 VAL A O 1
ATOM 734 N N . VAL A 1 98 ? -16.438 -5.562 -0.457 1 98.38 98 VAL A N 1
ATOM 735 C CA . VAL A 1 98 ? -17.406 -4.695 -1.107 1 98.38 98 VAL A CA 1
ATOM 736 C C . VAL A 1 98 ? -18.625 -4.527 -0.206 1 98.38 98 VAL A C 1
ATOM 738 O O . VAL A 1 98 ? -19.062 -3.4 0.054 1 98.38 98 VAL A O 1
ATOM 741 N N . VAL A 1 99 ? -19.141 -5.633 0.263 1 98.56 99 VAL A N 1
ATOM 742 C CA . VAL A 1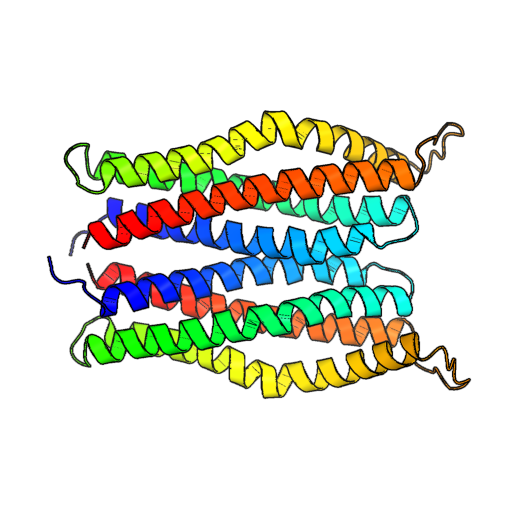 99 ? -20.328 -5.613 1.105 1 98.56 99 VAL A CA 1
ATOM 743 C C . VAL A 1 99 ? -20.047 -4.828 2.383 1 98.56 99 VAL A C 1
ATOM 745 O O . VAL A 1 99 ? -20.859 -3.984 2.791 1 98.56 99 VAL A O 1
ATOM 748 N N . TYR A 1 100 ? -18.922 -5.082 3.002 1 98.75 100 TYR A N 1
ATOM 749 C CA . TYR A 1 100 ? -18.484 -4.371 4.199 1 98.75 100 TYR A CA 1
ATOM 750 C C . TYR A 1 100 ? -18.359 -2.879 3.932 1 98.75 100 TYR A C 1
ATOM 752 O O . TYR A 1 100 ? -18.734 -2.055 4.766 1 98.75 100 TYR A O 1
ATOM 760 N N . THR A 1 101 ? -17.812 -2.549 2.83 1 98.56 101 THR A N 1
ATOM 761 C CA . THR A 1 101 ? -17.625 -1.149 2.467 1 98.56 101 THR A CA 1
ATOM 762 C C . THR A 1 101 ? -18.969 -0.43 2.371 1 98.56 101 THR A C 1
ATOM 764 O O . THR A 1 101 ? -19.156 0.637 2.961 1 98.56 101 THR A O 1
ATOM 767 N N . VAL A 1 102 ? -19.906 -1.038 1.698 1 98.31 102 VAL A N 1
ATOM 768 C CA . VAL A 1 102 ? -21.203 -0.421 1.48 1 98.31 102 VAL A CA 1
ATOM 769 C C . VAL A 1 102 ? -21.938 -0.287 2.812 1 98.31 102 VAL A C 1
ATOM 771 O O . VAL A 1 102 ? -22.5 0.769 3.113 1 98.31 102 VAL A O 1
ATOM 774 N N . LEU A 1 103 ? -21.812 -1.218 3.648 1 98.56 103 LEU A N 1
ATOM 775 C CA . LEU A 1 103 ? -22.656 -1.252 4.84 1 98.56 103 LEU A CA 1
ATOM 776 C C . LEU A 1 103 ? -22 -0.507 5.996 1 98.56 103 LEU A C 1
ATOM 778 O O . LEU A 1 103 ? -22.688 0.064 6.848 1 98.56 103 LEU A O 1
ATOM 782 N N . ILE A 1 104 ? -20.703 -0.515 6.035 1 98.62 104 ILE A N 1
ATOM 783 C CA . ILE A 1 104 ? -20.016 -0.024 7.23 1 98.62 104 ILE A CA 1
ATOM 784 C C . ILE A 1 104 ? -19.234 1.244 6.891 1 98.62 104 ILE A C 1
ATOM 786 O O . ILE A 1 104 ? -19.266 2.215 7.652 1 98.62 104 ILE A O 1
ATOM 790 N N . VAL A 1 105 ? -18.609 1.318 5.75 1 98.62 105 VAL A N 1
ATOM 791 C CA . VAL A 1 105 ? -17.672 2.406 5.453 1 98.62 105 VAL A CA 1
ATOM 792 C C . VAL A 1 105 ? -18.438 3.582 4.844 1 98.62 105 VAL A C 1
ATOM 794 O O . VAL A 1 105 ? -18.141 4.742 5.148 1 98.62 105 VAL A O 1
ATOM 797 N N . PHE A 1 106 ? -19.438 3.35 4.066 1 98.56 106 PHE A N 1
ATOM 798 C CA . PHE A 1 106 ? -20.125 4.41 3.34 1 98.56 106 PHE A CA 1
ATOM 799 C C . PHE A 1 106 ? -20.828 5.367 4.305 1 98.56 106 PHE A C 1
ATOM 801 O O . PHE A 1 106 ? -20.719 6.586 4.152 1 98.56 106 PHE A O 1
ATOM 808 N N . PRO A 1 107 ? -21.469 4.898 5.355 1 98.62 107 PRO A N 1
ATOM 809 C CA . PRO A 1 107 ? -22.078 5.848 6.289 1 98.62 107 PRO A CA 1
ATOM 810 C C . PRO A 1 107 ? -21.062 6.77 6.945 1 98.62 107 PRO A C 1
ATOM 812 O O . PRO A 1 107 ? -21.359 7.93 7.234 1 98.62 107 PRO A O 1
ATOM 815 N N . VAL A 1 108 ? -19.891 6.23 7.25 1 98.62 108 VAL A N 1
ATOM 816 C CA . VAL A 1 108 ? -18.828 7.055 7.816 1 98.62 108 VAL A CA 1
ATOM 817 C C . VAL A 1 108 ? -18.359 8.062 6.773 1 98.62 108 VAL A C 1
ATOM 819 O O . VAL A 1 108 ? -18.125 9.234 7.094 1 98.62 108 VAL A O 1
ATOM 822 N N . ASN A 1 109 ? -18.188 7.621 5.547 1 98.5 109 ASN A N 1
ATOM 823 C CA . ASN A 1 109 ? -17.859 8.523 4.453 1 98.5 109 ASN A CA 1
ATOM 824 C C . ASN A 1 109 ? -18.828 9.688 4.367 1 98.5 109 ASN A C 1
ATOM 826 O O . ASN A 1 109 ? -18.406 10.844 4.215 1 98.5 109 ASN A O 1
ATOM 830 N N . ASP A 1 110 ? -20.062 9.398 4.445 1 98.38 110 ASP A N 1
ATOM 831 C CA . ASP A 1 110 ? -21.094 10.422 4.277 1 98.38 110 ASP A CA 1
ATOM 832 C C . ASP A 1 110 ? -20.938 11.531 5.316 1 98.38 110 ASP A C 1
ATOM 834 O O . ASP A 1 110 ? -21.062 12.711 4.996 1 98.38 110 ASP A O 1
ATOM 838 N N . LYS A 1 111 ? -20.672 11.164 6.535 1 97.5 111 LYS A N 1
ATOM 839 C CA . LYS A 1 111 ? -20.484 12.141 7.602 1 97.5 111 LYS A CA 1
ATOM 840 C C . LYS A 1 111 ? -19.234 12.984 7.355 1 97.5 111 LYS A C 1
ATOM 842 O O . LYS A 1 111 ? -19.266 14.203 7.543 1 97.5 111 LYS A O 1
ATOM 847 N N . LEU A 1 112 ? -18.234 12.359 6.914 1 97.88 112 LEU A N 1
ATOM 848 C CA . LEU A 1 112 ? -16.984 13.07 6.684 1 97.88 112 LEU A CA 1
ATOM 849 C C . LEU A 1 112 ? -17.062 13.93 5.43 1 97.88 112 LEU A C 1
ATOM 851 O O . LEU A 1 112 ? -16.484 15.016 5.371 1 97.88 112 LEU A O 1
ATOM 855 N N . LEU A 1 113 ? -17.781 13.445 4.449 1 97.5 113 LEU A N 1
ATOM 856 C CA . LEU A 1 113 ? -17.969 14.219 3.23 1 97.5 113 LEU A CA 1
ATOM 857 C C . LEU A 1 113 ? -18.828 15.453 3.504 1 97.5 113 LEU A C 1
ATOM 859 O O . LEU A 1 113 ? -18.625 16.5 2.9 1 97.5 113 LEU A O 1
ATOM 863 N N . ASP A 1 114 ? -19.75 15.289 4.355 1 95.31 114 ASP A N 1
ATOM 864 C CA . ASP A 1 114 ? -20.531 16.453 4.785 1 95.31 114 ASP A CA 1
ATOM 865 C C . ASP A 1 114 ? -19.641 17.484 5.457 1 95.31 114 ASP A C 1
ATOM 867 O O . ASP A 1 114 ? -19.734 18.672 5.168 1 95.31 114 ASP A O 1
ATOM 871 N N . ALA A 1 115 ? -18.797 17.031 6.383 1 93.12 115 ALA A N 1
ATOM 872 C CA . ALA A 1 115 ? -17.844 17.922 7.035 1 93.12 115 ALA A CA 1
ATOM 873 C C . ALA A 1 115 ? -16.938 18.609 6.008 1 93.12 115 ALA A C 1
ATOM 875 O O . ALA A 1 115 ? -16.672 19.812 6.102 1 93.12 115 ALA A O 1
ATOM 876 N N . HIS A 1 116 ? -16.5 17.875 5.059 1 94.12 116 HIS A N 1
ATOM 877 C CA . HIS A 1 116 ? -15.648 18.422 4.012 1 94.12 116 HIS A CA 1
ATOM 878 C C . HIS A 1 116 ? -16.391 19.453 3.17 1 94.12 116 HIS A C 1
ATOM 880 O O . HIS A 1 116 ? -15.836 20.5 2.83 1 94.12 116 HIS A O 1
ATOM 886 N N . SER A 1 117 ? -17.641 19.172 2.812 1 93.5 117 SER A N 1
ATOM 887 C CA . SER A 1 117 ? -18.438 20.094 2.006 1 93.5 117 SER A CA 1
ATOM 888 C C . SER A 1 117 ? -18.672 21.406 2.729 1 93.5 117 SER A C 1
ATOM 890 O O . SER A 1 117 ? -18.656 22.469 2.104 1 93.5 117 SER A O 1
ATOM 892 N N . LYS A 1 118 ? -18.812 21.328 4.016 1 89.56 118 LYS A N 1
ATOM 893 C CA . LYS A 1 118 ? -18.984 22.531 4.816 1 89.56 118 LYS A CA 1
ATOM 894 C C . LYS A 1 118 ? -17.703 23.375 4.824 1 89.56 118 LYS A C 1
ATOM 896 O O . LYS A 1 118 ? -17.766 24.609 4.809 1 89.56 118 LYS A O 1
ATOM 901 N N . LEU A 1 119 ? -16.594 22.75 4.852 1 87.5 119 LEU A N 1
ATOM 902 C CA . LEU A 1 119 ? -15.312 23.438 4.797 1 87.5 119 LEU A CA 1
ATOM 903 C C . LEU A 1 119 ? -15.148 24.172 3.471 1 87.5 119 LEU A C 1
ATOM 905 O O . LEU A 1 119 ? -14.625 25.297 3.436 1 87.5 119 LEU A O 1
ATOM 909 N N . MET A 1 120 ? -15.594 23.625 2.383 1 88.69 120 MET A N 1
ATOM 910 C CA . MET A 1 120 ? -15.383 24.172 1.048 1 88.69 120 MET A CA 1
ATOM 911 C C . MET A 1 120 ? -16.375 25.297 0.761 1 88.69 120 MET A C 1
ATOM 913 O O . MET A 1 120 ? -16.094 26.172 -0.064 1 88.69 120 MET A O 1
ATOM 917 N N . SER A 1 121 ? -17.609 25.172 1.241 1 82.44 121 SER A N 1
ATOM 918 C CA . SER A 1 121 ? -18.641 26.172 0.975 1 82.44 121 SER A CA 1
ATOM 919 C C . SER A 1 121 ? -18.422 27.438 1.806 1 82.44 121 SER A C 1
ATOM 921 O O . SER A 1 121 ? -19.016 28.469 1.537 1 82.44 121 SER A O 1
ATOM 923 N N . HIS A 1 122 ? -17.156 27.891 2.273 1 63.38 122 HIS A N 1
ATOM 924 C CA . HIS A 1 122 ? -16.922 29.062 3.102 1 63.38 122 HIS A CA 1
ATOM 925 C C . HIS A 1 122 ? -18.156 29.406 3.924 1 63.38 122 HIS A C 1
ATOM 927 O O . HIS A 1 122 ? -18.281 30.547 4.41 1 63.38 122 HIS A O 1
ATOM 933 N N . LYS A 1 123 ? -19.203 28.828 3.633 1 55.66 123 LYS A N 1
ATOM 934 C CA . LYS A 1 123 ? -20.375 29.219 4.418 1 55.66 123 LYS A CA 1
ATOM 935 C C . LYS A 1 123 ? -20.203 28.828 5.883 1 55.66 123 LYS A C 1
ATOM 937 O O . LYS A 1 123 ? -20.359 27.656 6.242 1 55.66 123 LYS A O 1
ATOM 942 N N . ARG A 1 124 ? -19.047 29.422 6.41 1 53.41 124 ARG A N 1
ATOM 943 C CA . ARG A 1 124 ? -18.938 29.297 7.859 1 53.41 124 ARG A CA 1
ATOM 944 C C . ARG A 1 124 ? -20.312 29.375 8.523 1 53.41 124 ARG A C 1
ATOM 946 O O . ARG A 1 124 ? -20.891 30.469 8.602 1 53.41 124 ARG A O 1
ATOM 953 N N . SER A 1 125 ? -21.172 28.609 8.086 1 50.16 125 SER A N 1
ATOM 954 C CA . SER A 1 125 ? -22.375 28.812 8.875 1 50.16 125 SER A CA 1
ATOM 955 C C . SER A 1 125 ? -22.078 28.781 10.367 1 50.16 125 SER A C 1
ATOM 957 O O . SER A 1 125 ? -21.156 28.094 10.812 1 50.16 125 SER A O 1
ATOM 959 N N . ASP A 1 126 ? -22.406 29.781 11.008 1 50.38 126 ASP A N 1
ATOM 960 C CA . ASP A 1 126 ? -22.406 29.969 12.453 1 50.38 126 ASP A CA 1
ATOM 961 C C . ASP A 1 126 ? -22.547 28.625 13.18 1 50.38 126 ASP A C 1
ATOM 963 O O . ASP A 1 126 ? -22.203 28.516 14.359 1 50.38 126 ASP A O 1
ATOM 967 N N . ASP A 1 127 ? -23.219 27.688 12.57 1 51.03 127 ASP A N 1
ATOM 968 C CA . ASP A 1 127 ? -23.547 26.438 13.242 1 51.03 127 ASP A CA 1
ATOM 969 C C . ASP A 1 127 ? -22.438 25.406 13.062 1 51.03 127 ASP A C 1
ATOM 971 O O . ASP A 1 127 ? -22.703 24.203 13.023 1 51.03 127 ASP A O 1
ATOM 975 N N . ASP A 1 128 ? -21.375 25.734 12.461 1 58 128 ASP A N 1
ATOM 976 C CA . ASP A 1 128 ? -20.281 24.797 12.195 1 58 128 ASP A CA 1
ATOM 977 C C . ASP A 1 128 ? -19.75 24.188 13.492 1 58 128 ASP A C 1
ATOM 979 O O . ASP A 1 128 ? -18.797 24.688 14.094 1 58 128 ASP A O 1
ATOM 983 N N . SER A 1 129 ? -20.703 23.422 14.109 1 63.91 129 SER A N 1
ATOM 984 C CA . SER A 1 129 ? -20.703 22.859 15.445 1 63.91 129 SER A CA 1
ATOM 985 C C . SER A 1 129 ? -19.75 21.672 15.547 1 63.91 129 SER A C 1
ATOM 987 O O . SER A 1 129 ? -19.453 21.188 16.641 1 63.91 129 SER A O 1
ATOM 989 N N . GLN A 1 130 ? -19.203 21.266 14.352 1 82.88 130 GLN A N 1
ATOM 990 C CA . GLN A 1 130 ? -18.391 20.094 14.602 1 82.88 130 GLN A CA 1
ATOM 991 C C . GLN A 1 130 ? -17.016 20.469 15.172 1 82.88 130 GLN A C 1
ATOM 993 O O . GLN A 1 130 ? -16.312 21.312 14.602 1 82.88 130 GLN A O 1
ATOM 998 N N . THR A 1 131 ? -16.766 19.812 16.312 1 90.06 131 THR A N 1
ATOM 999 C CA . THR A 1 131 ? -15.5 20.078 16.984 1 90.06 131 THR A CA 1
ATOM 1000 C C . THR A 1 131 ? -14.375 19.266 16.344 1 90.06 131 THR A C 1
ATOM 1002 O O . THR A 1 131 ? -14.633 18.312 15.602 1 90.06 131 THR A O 1
ATOM 1005 N N . THR A 1 132 ? -13.219 19.672 16.562 1 94.5 132 THR A N 1
ATOM 1006 C CA . THR A 1 132 ? -12.039 18.938 16.125 1 94.5 132 THR A CA 1
ATOM 1007 C C . THR A 1 132 ? -12.07 17.5 16.641 1 94.5 132 THR A C 1
ATOM 1009 O O . THR A 1 132 ? -11.758 16.562 15.906 1 94.5 132 THR A O 1
ATOM 1012 N N . GLU A 1 133 ? -12.492 17.375 17.859 1 96.06 133 GLU A N 1
ATOM 1013 C CA . GLU A 1 133 ? -12.531 16.047 18.469 1 96.06 133 GLU A CA 1
ATOM 1014 C C . GLU A 1 133 ? -13.562 15.164 17.766 1 96.06 133 GLU A C 1
ATOM 1016 O O . GLU A 1 133 ? -13.359 13.953 17.625 1 96.06 133 GLU A O 1
ATOM 1021 N N . GLU A 1 134 ? -14.633 15.719 17.375 1 95.75 134 GLU A N 1
ATOM 1022 C CA . GLU A 1 134 ? -15.648 14.953 16.672 1 95.75 134 GLU A CA 1
ATOM 1023 C C . GLU A 1 134 ? -15.133 14.469 15.312 1 95.75 134 GLU A C 1
ATOM 1025 O O . GLU A 1 134 ? -15.344 13.312 14.938 1 95.75 134 GLU A O 1
ATOM 1030 N N . ILE A 1 135 ? -14.5 15.328 14.617 1 97.12 135 ILE A N 1
ATOM 1031 C CA . ILE A 1 135 ? -13.938 14.961 13.32 1 97.12 135 ILE A CA 1
ATOM 1032 C C . ILE A 1 135 ? -12.836 13.922 13.516 1 97.12 135 ILE A C 1
ATOM 1034 O O . ILE A 1 135 ? -12.766 12.938 12.766 1 97.12 135 ILE A O 1
ATOM 1038 N N . ARG A 1 136 ? -12.016 14.094 14.469 1 97.81 136 ARG A N 1
ATOM 1039 C CA . ARG A 1 136 ? -10.961 13.133 14.758 1 97.81 136 ARG A CA 1
ATOM 1040 C C . ARG A 1 136 ? -11.539 11.75 15.062 1 97.81 136 ARG A C 1
ATOM 1042 O O . ARG A 1 136 ? -11.008 10.734 14.617 1 97.81 136 ARG A O 1
ATOM 1049 N N . THR A 1 137 ? -12.578 11.727 15.828 1 97.94 137 THR A N 1
ATOM 1050 C CA . THR A 1 137 ? -13.234 10.469 16.156 1 97.94 137 THR A CA 1
ATOM 1051 C C . THR A 1 137 ? -13.773 9.797 14.891 1 97.94 137 THR A C 1
ATOM 1053 O O . THR A 1 137 ? -13.602 8.586 14.703 1 97.94 137 THR A O 1
ATOM 1056 N N . LEU A 1 138 ? -14.43 10.531 14.039 1 98.12 138 LEU A N 1
ATOM 1057 C CA . LEU A 1 138 ? -14.961 9.984 12.797 1 98.12 138 LEU A CA 1
ATOM 1058 C C . LEU A 1 138 ? -13.836 9.43 11.922 1 98.12 138 LEU A C 1
ATOM 1060 O O . LEU A 1 138 ? -13.969 8.359 11.336 1 98.12 138 LEU A O 1
ATOM 1064 N N . VAL A 1 139 ? -12.727 10.156 11.836 1 98.75 139 VAL A N 1
ATOM 1065 C CA . VAL A 1 139 ? -11.602 9.703 11.031 1 98.75 139 VAL A CA 1
ATOM 1066 C C . VAL A 1 139 ? -10.984 8.453 11.648 1 98.75 139 VAL A C 1
ATOM 1068 O O . VAL A 1 139 ? -10.562 7.543 10.93 1 98.75 139 VAL A O 1
ATOM 1071 N N . ALA A 1 140 ? -10.93 8.383 12.93 1 98.81 140 ALA A N 1
ATOM 1072 C CA . ALA A 1 140 ? -10.43 7.184 13.594 1 98.81 140 ALA A CA 1
ATOM 1073 C C . ALA A 1 140 ? -11.312 5.977 13.305 1 98.81 140 ALA A C 1
ATOM 1075 O O . ALA A 1 140 ? -10.812 4.863 13.117 1 98.81 140 ALA A O 1
ATOM 1076 N N . VAL A 1 141 ? -12.609 6.188 13.344 1 98.81 141 VAL A N 1
ATOM 1077 C CA . VAL A 1 141 ? -13.555 5.129 12.992 1 98.81 141 VAL A CA 1
ATOM 1078 C C . VAL A 1 141 ? -13.312 4.684 11.555 1 98.81 141 VAL A C 1
ATOM 1080 O O . VAL A 1 141 ? -13.289 3.484 11.266 1 98.81 141 VAL A O 1
ATOM 1083 N N . TRP A 1 142 ? -13.164 5.621 10.695 1 98.81 142 TRP A N 1
ATOM 1084 C CA . TRP A 1 142 ? -12.859 5.32 9.305 1 98.81 142 TRP A CA 1
ATOM 1085 C C . TRP A 1 142 ? -11.578 4.504 9.195 1 98.81 142 TRP A C 1
ATOM 1087 O O . TRP A 1 142 ? -11.523 3.52 8.453 1 98.81 142 TRP A O 1
ATOM 1097 N N . LYS A 1 143 ? -10.539 4.93 9.859 1 98.88 143 LYS A N 1
ATOM 1098 C CA . LYS A 1 143 ? -9.266 4.223 9.844 1 98.88 143 LYS A CA 1
ATOM 1099 C C . LYS A 1 143 ? -9.438 2.766 10.258 1 98.88 143 LYS A C 1
ATOM 1101 O O . LYS A 1 143 ? -8.875 1.866 9.633 1 98.88 143 LYS A O 1
ATOM 1106 N N . THR A 1 144 ? -10.203 2.533 11.312 1 98.81 144 THR A N 1
ATOM 1107 C CA . THR A 1 144 ? -10.453 1.18 11.797 1 98.81 144 THR A CA 1
ATOM 1108 C C . THR A 1 144 ? -11.227 0.366 10.766 1 98.81 144 THR A C 1
ATOM 1110 O O . THR A 1 144 ? -10.93 -0.809 10.539 1 98.81 144 THR A O 1
ATOM 1113 N N . ALA A 1 145 ? -12.211 0.929 10.172 1 98.75 145 ALA A N 1
ATOM 1114 C CA . ALA A 1 145 ? -12.977 0.251 9.125 1 98.75 145 ALA A CA 1
ATOM 1115 C C . ALA A 1 145 ? -12.094 -0.083 7.93 1 98.75 145 ALA A C 1
ATOM 1117 O O . ALA A 1 145 ? -12.219 -1.158 7.336 1 98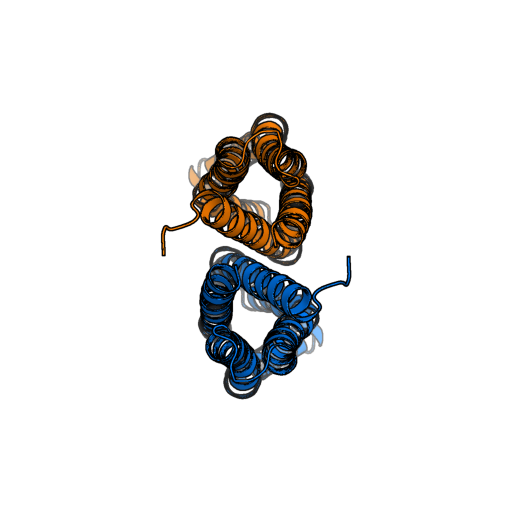.75 145 ALA A O 1
ATOM 1118 N N . ASP A 1 146 ? -11.258 0.853 7.586 1 98.62 146 ASP A N 1
ATOM 1119 C CA . ASP A 1 146 ? -10.336 0.639 6.48 1 98.62 146 ASP A CA 1
ATOM 1120 C C . ASP A 1 146 ? -9.375 -0.513 6.781 1 98.62 146 ASP A C 1
ATOM 1122 O O . ASP A 1 146 ? -9.047 -1.3 5.891 1 98.62 146 ASP A O 1
ATOM 1126 N N . LEU A 1 147 ? -8.938 -0.616 7.984 1 98.62 147 LEU A N 1
ATOM 1127 C CA . LEU A 1 147 ? -8.047 -1.703 8.383 1 9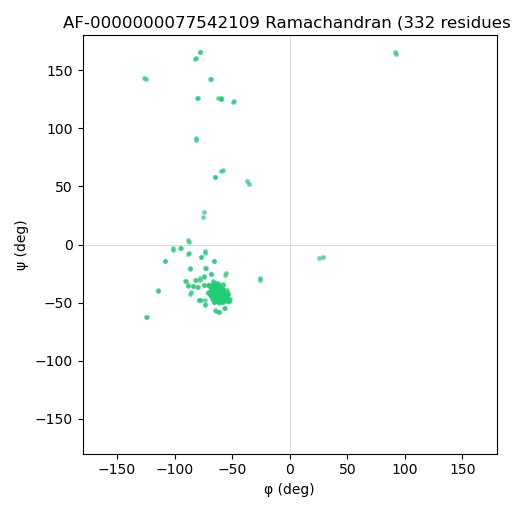8.62 147 LEU A CA 1
ATOM 1128 C C . LEU A 1 147 ? -8.742 -3.053 8.227 1 98.62 147 LEU A C 1
ATOM 1130 O O . LEU A 1 147 ? -8.109 -4.039 7.844 1 98.62 147 LEU A O 1
ATOM 1134 N N . LYS A 1 148 ? -9.969 -3.105 8.547 1 98.75 148 LYS A N 1
ATOM 1135 C CA . LYS A 1 148 ? -10.719 -4.352 8.398 1 98.75 148 LYS A CA 1
ATOM 1136 C C . LYS A 1 148 ? -10.852 -4.742 6.93 1 98.75 148 LYS A C 1
ATOM 1138 O O . LYS A 1 148 ? -10.773 -5.922 6.586 1 98.75 148 LYS A O 1
ATOM 1143 N N . ARG A 1 149 ? -11.039 -3.785 6.023 1 98.12 149 ARG A N 1
ATOM 1144 C CA . ARG A 1 149 ? -11.023 -4.07 4.59 1 98.12 149 ARG A CA 1
ATOM 1145 C C . ARG A 1 149 ? -9.672 -4.617 4.156 1 98.12 149 ARG A C 1
ATOM 1147 O O . ARG A 1 149 ? -9.602 -5.562 3.365 1 98.12 149 ARG A O 1
ATOM 1154 N N . THR A 1 150 ? -8.688 -4 4.703 1 98.62 150 THR A N 1
ATOM 1155 C CA . THR A 1 150 ? -7.332 -4.453 4.398 1 98.62 150 THR A CA 1
ATOM 1156 C C . THR A 1 150 ? -7.125 -5.891 4.859 1 98.62 150 THR A C 1
ATOM 1158 O O . THR A 1 150 ? -6.5 -6.691 4.156 1 98.62 150 THR A O 1
ATOM 1161 N N . LEU A 1 151 ? -7.621 -6.234 6 1 98.81 151 LEU A N 1
ATOM 1162 C CA . LEU A 1 151 ? -7.512 -7.59 6.523 1 98.81 151 LEU A CA 1
ATOM 1163 C C . LEU A 1 151 ? -8.25 -8.578 5.625 1 98.81 151 LEU A C 1
ATOM 1165 O O . LEU A 1 151 ? -7.758 -9.68 5.375 1 98.81 151 LEU A O 1
ATOM 1169 N N . LEU A 1 152 ? -9.414 -8.203 5.18 1 98.88 152 LEU A N 1
ATOM 1170 C CA . LEU A 1 152 ? -10.148 -9.062 4.27 1 98.88 152 LEU A CA 1
ATOM 1171 C C . LEU A 1 152 ? -9.359 -9.305 2.984 1 98.88 152 LEU A C 1
ATOM 1173 O O . LEU A 1 152 ? -9.305 -10.43 2.488 1 98.88 152 LEU A O 1
ATOM 1177 N N . SER A 1 153 ? -8.773 -8.258 2.42 1 98.81 153 SER A N 1
ATOM 1178 C CA . SER A 1 153 ? -7.934 -8.398 1.233 1 98.81 153 SER A CA 1
ATOM 1179 C C . SER A 1 153 ? -6.738 -9.297 1.506 1 98.81 153 SER A C 1
ATOM 1181 O O . SER A 1 153 ? -6.332 -10.078 0.642 1 98.81 153 SER A O 1
ATOM 1183 N N . THR A 1 154 ? -6.195 -9.172 2.678 1 98.81 154 THR A N 1
ATOM 1184 C CA . THR A 1 154 ? -5.07 -10.008 3.072 1 98.81 154 THR A CA 1
ATOM 1185 C C . THR A 1 154 ? -5.484 -11.477 3.152 1 98.81 154 THR A C 1
ATOM 1187 O O . THR A 1 154 ? -4.746 -12.359 2.711 1 98.81 154 THR A O 1
ATOM 1190 N N . LEU A 1 155 ? -6.621 -11.727 3.688 1 98.88 155 LEU A N 1
ATOM 1191 C CA . LEU A 1 155 ? -7.129 -13.094 3.756 1 98.88 155 LEU A CA 1
ATOM 1192 C C . LEU A 1 155 ? -7.383 -13.648 2.359 1 98.88 155 LEU A C 1
ATOM 1194 O O . LEU A 1 155 ? -7.125 -14.828 2.1 1 98.88 155 LEU A O 1
ATOM 1198 N N . ALA A 1 156 ? -7.914 -12.82 1.507 1 98.88 156 ALA A N 1
ATOM 1199 C CA . ALA A 1 156 ? -8.078 -13.234 0.116 1 98.88 156 ALA A CA 1
ATOM 1200 C C . ALA A 1 156 ? -6.742 -13.602 -0.511 1 98.88 156 ALA A C 1
ATOM 1202 O O . ALA A 1 156 ? -6.633 -14.625 -1.2 1 98.88 156 ALA A O 1
ATOM 1203 N N . ALA A 1 157 ? -5.75 -12.781 -0.309 1 98.62 157 ALA A N 1
ATOM 1204 C CA . ALA A 1 157 ? -4.414 -13.047 -0.841 1 98.62 157 ALA A CA 1
ATOM 1205 C C . ALA A 1 157 ? -3.854 -14.352 -0.295 1 98.62 157 ALA A C 1
ATOM 1207 O O . ALA A 1 157 ? -3.223 -15.117 -1.027 1 98.62 157 ALA A O 1
ATOM 1208 N N . LEU A 1 158 ? -4.086 -14.578 0.995 1 98.25 158 LEU A N 1
ATOM 1209 C CA . LEU A 1 158 ? -3.6 -15.812 1.604 1 98.25 158 LEU A CA 1
ATOM 1210 C C . LEU A 1 158 ? -4.273 -17.031 0.982 1 98.25 158 LEU A C 1
ATOM 1212 O O . LEU A 1 158 ? -3.609 -18.016 0.652 1 98.25 158 LEU A O 1
ATOM 1216 N N . ALA A 1 159 ? -5.582 -17 0.838 1 98.44 159 ALA A N 1
ATOM 1217 C CA . ALA A 1 159 ? -6.289 -18.094 0.168 1 98.44 159 ALA A CA 1
ATOM 1218 C C . ALA A 1 159 ? -5.789 -18.266 -1.262 1 98.44 159 ALA A C 1
ATOM 1220 O O . ALA A 1 159 ? -5.582 -19.406 -1.715 1 98.44 159 ALA A O 1
ATOM 1221 N N . GLY A 1 160 ? -5.656 -17.156 -1.968 1 97.62 160 GLY A N 1
ATOM 1222 C CA . GLY A 1 160 ? -5.137 -17.203 -3.324 1 97.62 160 GLY A CA 1
ATOM 1223 C C . GLY A 1 160 ? -3.738 -17.781 -3.404 1 97.62 160 GLY A C 1
ATOM 1224 O O . GLY A 1 160 ? -3.41 -18.5 -4.359 1 97.62 160 GLY A O 1
ATOM 1225 N N . LEU A 1 161 ? -2.918 -17.438 -2.424 1 96.25 161 LEU A N 1
ATOM 1226 C CA . LEU A 1 161 ? -1.561 -17.969 -2.377 1 96.25 161 LEU A CA 1
ATOM 1227 C C . LEU A 1 161 ? -1.58 -19.5 -2.223 1 96.25 161 LEU A C 1
ATOM 1229 O O . LEU A 1 161 ? -0.856 -20.203 -2.926 1 96.25 161 LEU A O 1
ATOM 1233 N N . ILE A 1 162 ? -2.395 -19.984 -1.33 1 96.19 162 ILE A N 1
ATOM 1234 C CA . ILE A 1 162 ? -2.5 -21.422 -1.124 1 96.19 162 ILE A CA 1
ATOM 1235 C C . ILE A 1 162 ? -2.992 -22.094 -2.406 1 96.19 162 ILE A C 1
ATOM 1237 O O . ILE A 1 162 ? -2.484 -23.141 -2.799 1 96.19 162 ILE A O 1
ATOM 1241 N N . ALA A 1 163 ? -3.92 -21.516 -3.027 1 95.94 163 ALA A N 1
ATOM 1242 C CA . ALA A 1 163 ? -4.414 -22.047 -4.293 1 95.94 163 ALA A CA 1
ATOM 1243 C C . ALA A 1 163 ? -3.299 -22.125 -5.332 1 95.94 163 ALA A C 1
ATOM 1245 O O . ALA A 1 163 ? -3.154 -23.125 -6.027 1 95.94 163 ALA A O 1
ATOM 1246 N N . ALA A 1 164 ? -2.543 -21.062 -5.441 1 93.69 164 ALA A N 1
ATOM 1247 C CA . ALA A 1 164 ? -1.458 -21 -6.418 1 93.69 164 ALA A CA 1
ATOM 1248 C C . ALA A 1 164 ? -0.416 -22.078 -6.141 1 93.69 164 ALA A C 1
ATOM 1250 O O . ALA A 1 164 ? 0.158 -22.656 -7.07 1 93.69 164 ALA A O 1
ATOM 1251 N N . CYS A 1 165 ? -0.216 -22.375 -4.855 1 90.5 165 CYS A N 1
ATOM 1252 C CA . CYS A 1 165 ? 0.759 -23.391 -4.477 1 90.5 165 CYS A CA 1
ATOM 1253 C C . CYS A 1 165 ? 0.228 -24.781 -4.766 1 90.5 165 CYS A C 1
ATOM 1255 O O . CYS A 1 165 ? 1.003 -25.703 -5.039 1 90.5 165 CYS A O 1
ATOM 1257 N N . LYS A 1 166 ? -1.078 -24.953 -4.746 1 88.12 166 LYS A N 1
ATOM 1258 C CA . LYS A 1 166 ? -1.695 -26.25 -4.988 1 88.12 166 LYS A CA 1
ATOM 1259 C C . LYS A 1 166 ? -1.851 -26.516 -6.48 1 88.12 166 LYS A C 1
ATOM 1261 O O . LYS A 1 166 ? -2.021 -27.672 -6.898 1 88.12 166 LYS A O 1
ATOM 1266 N N . GLN A 1 167 ? -2.131 -25.5 -7.254 1 75.69 167 GLN A N 1
ATOM 1267 C CA . GLN A 1 167 ? -2.326 -25.641 -8.695 1 75.69 167 GLN A CA 1
ATOM 1268 C C . GLN A 1 167 ? -1.119 -26.312 -9.344 1 75.69 167 GLN A C 1
ATOM 1270 O O . GLN A 1 167 ? -1.24 -26.906 -10.414 1 75.69 167 GLN A O 1
ATOM 1275 N N . GLN A 1 168 ? 0.075 -26.219 -8.719 1 59.69 168 GLN A N 1
ATOM 1276 C CA . GLN A 1 168 ? 1.268 -26.812 -9.32 1 59.69 168 GLN A CA 1
ATOM 1277 C C . GLN A 1 168 ? 1.427 -28.266 -8.914 1 59.69 168 GLN A C 1
ATOM 1279 O O . GLN A 1 168 ? 1.081 -28.656 -7.793 1 59.69 168 GLN A O 1
ATOM 1284 N N . MET B 1 1 ? 3.135 -35.219 -0.884 1 53 1 MET B N 1
ATOM 1285 C CA . MET B 1 1 ? 3.789 -34.625 -2.051 1 53 1 MET B CA 1
ATOM 1286 C C . MET B 1 1 ? 4.91 -33.688 -1.629 1 53 1 MET B C 1
ATOM 1288 O O . MET B 1 1 ? 4.789 -32.969 -0.631 1 53 1 MET B O 1
ATOM 1292 N N . ALA B 1 2 ? 6.172 -33.781 -2.014 1 79.81 2 ALA B N 1
ATOM 1293 C CA . ALA B 1 2 ? 7.344 -33 -1.626 1 79.81 2 ALA B CA 1
ATOM 1294 C C . ALA B 1 2 ? 7.152 -31.516 -1.973 1 79.81 2 ALA B C 1
ATOM 1296 O O . ALA B 1 2 ? 6.547 -31.188 -2.994 1 79.81 2 ALA B O 1
ATOM 1297 N N . ILE B 1 3 ? 7.312 -30.719 -1.03 1 83.94 3 ILE B N 1
ATOM 1298 C CA . ILE B 1 3 ? 7.168 -29.281 -1.209 1 83.94 3 ILE B CA 1
ATOM 1299 C C . ILE B 1 3 ? 8.172 -28.781 -2.242 1 83.94 3 ILE B C 1
ATOM 1301 O O . ILE B 1 3 ? 9.359 -29.109 -2.168 1 83.94 3 ILE B O 1
ATOM 1305 N N . ASN B 1 4 ? 7.699 -28.094 -3.287 1 89.75 4 ASN B N 1
ATOM 1306 C CA . ASN B 1 4 ? 8.57 -27.422 -4.238 1 89.75 4 ASN B CA 1
ATOM 1307 C C . ASN B 1 4 ? 9.023 -26.062 -3.707 1 89.75 4 ASN B C 1
ATOM 1309 O O . ASN B 1 4 ? 8.391 -25.031 -3.979 1 89.75 4 ASN B O 1
ATOM 1313 N N . TRP B 1 5 ? 10.133 -26.078 -3.045 1 92.06 5 TRP B N 1
ATOM 1314 C CA . TRP B 1 5 ? 10.617 -24.906 -2.338 1 92.06 5 TRP B CA 1
ATOM 1315 C C . TRP B 1 5 ? 10.938 -23.781 -3.316 1 92.06 5 TRP B C 1
ATOM 1317 O O . TRP B 1 5 ? 10.781 -22.594 -2.984 1 92.06 5 TRP B O 1
ATOM 1327 N N . ALA B 1 6 ? 11.383 -24.062 -4.488 1 94.44 6 ALA B N 1
ATOM 1328 C CA . ALA B 1 6 ? 11.625 -23.031 -5.492 1 94.44 6 ALA B CA 1
ATOM 1329 C C . ALA B 1 6 ? 10.352 -22.25 -5.809 1 94.44 6 ALA B C 1
ATOM 1331 O O . ALA B 1 6 ? 10.359 -21.031 -5.871 1 94.44 6 ALA B O 1
ATOM 1332 N N . GLN B 1 7 ? 9.367 -22.984 -5.902 1 93.19 7 GLN B N 1
ATOM 1333 C CA . GLN B 1 7 ? 8.086 -22.359 -6.227 1 93.19 7 GLN B CA 1
ATOM 1334 C C . GLN B 1 7 ? 7.555 -21.547 -5.047 1 93.19 7 GLN B C 1
ATOM 1336 O O . GLN B 1 7 ? 7.004 -20.469 -5.23 1 93.19 7 GLN B O 1
ATOM 1341 N N . VAL B 1 8 ? 7.703 -22.078 -3.91 1 92.75 8 VAL B N 1
ATOM 1342 C CA . VAL B 1 8 ? 7.246 -21.391 -2.707 1 92.75 8 VAL B CA 1
ATOM 1343 C C . VAL B 1 8 ? 7.988 -20.062 -2.555 1 92.75 8 VAL B C 1
ATOM 1345 O O . VAL B 1 8 ? 7.367 -19.031 -2.322 1 92.75 8 VAL B O 1
ATOM 1348 N N . LEU B 1 9 ? 9.258 -20.109 -2.686 1 96.38 9 LEU B N 1
ATOM 1349 C CA . LEU B 1 9 ? 10.07 -18.906 -2.59 1 96.38 9 LEU B CA 1
ATOM 1350 C C . LEU B 1 9 ? 9.68 -17.891 -3.668 1 96.38 9 LEU B C 1
ATOM 1352 O O . LEU B 1 9 ? 9.578 -16.703 -3.4 1 96.38 9 LEU B O 1
ATOM 1356 N N . GLN B 1 10 ? 9.469 -18.375 -4.816 1 97.5 10 GLN B N 1
ATOM 1357 C CA . GLN B 1 10 ? 9.094 -17.516 -5.93 1 97.5 10 GLN B CA 1
ATOM 1358 C C . GLN B 1 10 ? 7.762 -16.812 -5.656 1 97.5 10 GLN B C 1
ATOM 1360 O O . GLN B 1 10 ? 7.652 -15.602 -5.82 1 97.5 10 GLN B O 1
ATOM 1365 N N . LEU B 1 11 ? 6.824 -17.562 -5.238 1 96.5 11 LEU B N 1
ATOM 1366 C CA . LEU B 1 11 ? 5.496 -17 -5 1 96.5 11 LEU B CA 1
ATOM 1367 C C . LEU B 1 11 ? 5.516 -16.047 -3.811 1 96.5 11 LEU B C 1
ATOM 1369 O O . LEU B 1 11 ? 4.922 -14.969 -3.867 1 96.5 11 LEU B O 1
ATOM 1373 N N . ALA B 1 12 ? 6.172 -16.453 -2.768 1 96.81 12 ALA B N 1
ATOM 1374 C CA . ALA B 1 12 ? 6.27 -15.578 -1.598 1 96.81 12 ALA B CA 1
ATOM 1375 C C . ALA B 1 12 ? 6.949 -14.266 -1.949 1 96.81 12 ALA B C 1
ATOM 1377 O O . ALA B 1 12 ? 6.52 -13.195 -1.499 1 96.81 12 ALA B O 1
ATOM 1378 N N . SER B 1 13 ? 7.996 -14.359 -2.686 1 98.75 13 SER B N 1
ATOM 1379 C CA . SER B 1 13 ? 8.727 -13.164 -3.09 1 98.75 13 SER B CA 1
ATOM 1380 C C . SER B 1 13 ? 7.891 -12.289 -4.02 1 98.75 13 SER B C 1
ATOM 1382 O O . SER B 1 13 ? 7.926 -11.062 -3.928 1 98.75 13 SER B O 1
ATOM 1384 N N . LEU B 1 14 ? 7.184 -12.938 -4.895 1 98.69 14 LEU B N 1
ATOM 1385 C CA . LEU B 1 14 ? 6.266 -12.227 -5.773 1 98.69 14 LEU B CA 1
ATOM 1386 C C . LEU B 1 14 ? 5.234 -11.445 -4.965 1 98.69 14 LEU B C 1
ATOM 1388 O O . LEU B 1 14 ? 4.965 -10.281 -5.25 1 98.69 14 LEU B O 1
ATOM 1392 N N . LEU B 1 15 ? 4.711 -12.008 -3.953 1 98.62 15 LEU B N 1
ATOM 1393 C CA . LEU B 1 15 ? 3.717 -11.344 -3.121 1 98.62 15 LEU B CA 1
ATOM 1394 C C . LEU B 1 15 ? 4.348 -10.195 -2.334 1 98.62 15 LEU B C 1
ATOM 1396 O O . LEU B 1 15 ? 3.748 -9.133 -2.191 1 98.62 15 LEU B O 1
ATOM 1400 N N . ALA B 1 16 ? 5.527 -10.477 -1.851 1 98.69 16 ALA B N 1
ATOM 1401 C CA . ALA B 1 16 ? 6.207 -9.422 -1.103 1 98.69 16 ALA B CA 1
ATOM 1402 C C . ALA B 1 16 ? 6.488 -8.211 -1.991 1 98.69 16 ALA B C 1
ATOM 1404 O O . ALA B 1 16 ? 6.27 -7.066 -1.582 1 98.69 16 ALA B O 1
ATOM 1405 N N . ALA B 1 17 ? 6.957 -8.453 -3.158 1 98.81 17 ALA B N 1
ATOM 1406 C CA . ALA B 1 17 ? 7.215 -7.363 -4.094 1 98.81 17 ALA B CA 1
ATOM 1407 C C . ALA B 1 17 ? 5.922 -6.633 -4.457 1 98.81 17 ALA B C 1
ATOM 1409 O O . ALA B 1 17 ? 5.898 -5.402 -4.539 1 98.81 17 ALA B O 1
ATOM 1410 N N . THR B 1 18 ? 4.879 -7.352 -4.656 1 98.88 18 THR B N 1
ATOM 1411 C CA . THR B 1 18 ? 3.582 -6.773 -4.992 1 98.88 18 THR B CA 1
ATOM 1412 C C . THR B 1 18 ? 3.033 -5.965 -3.818 1 98.88 18 THR B C 1
ATOM 1414 O O . THR B 1 18 ? 2.518 -4.859 -4.008 1 98.88 18 THR B O 1
ATOM 1417 N N . HIS B 1 19 ? 3.137 -6.531 -2.637 1 98.81 19 HIS B N 1
ATOM 1418 C CA . HIS B 1 19 ? 2.695 -5.832 -1.434 1 98.81 19 HIS B CA 1
ATOM 1419 C C . HIS B 1 19 ? 3.443 -4.516 -1.254 1 98.81 19 HIS B C 1
ATOM 1421 O O . HIS B 1 19 ? 2.84 -3.494 -0.927 1 98.81 19 HIS B O 1
ATOM 1427 N N . SER B 1 20 ? 4.723 -4.59 -1.52 1 98.75 20 SER B N 1
ATOM 1428 C CA . SER B 1 20 ? 5.547 -3.393 -1.419 1 98.75 20 SER B CA 1
ATOM 1429 C C . SER B 1 20 ? 5.129 -2.344 -2.443 1 98.75 20 SER B C 1
ATOM 1431 O O . SER B 1 20 ? 5.172 -1.144 -2.162 1 98.75 20 SER B O 1
ATOM 1433 N N . SER B 1 21 ? 4.797 -2.766 -3.58 1 98.62 21 SER B N 1
ATOM 1434 C CA . SER B 1 21 ? 4.344 -1.844 -4.617 1 98.62 21 SER B CA 1
ATOM 1435 C C . SER B 1 21 ? 3.053 -1.143 -4.211 1 98.62 21 SER B C 1
ATOM 1437 O O . SER B 1 21 ? 2.898 0.061 -4.426 1 98.62 21 SER B O 1
ATOM 1439 N N . GLY B 1 22 ? 2.08 -1.872 -3.633 1 98.62 22 GLY B N 1
ATOM 1440 C CA . GLY B 1 22 ? 0.859 -1.266 -3.127 1 98.62 22 GLY B CA 1
ATOM 1441 C C . GLY B 1 22 ? 1.107 -0.259 -2.02 1 98.62 22 GLY B C 1
ATOM 1442 O O . GLY B 1 22 ? 0.517 0.823 -2.014 1 98.62 22 GLY B O 1
ATOM 1443 N N . TYR B 1 23 ? 1.972 -0.66 -1.107 1 98.75 23 TYR B N 1
ATOM 1444 C CA . TYR B 1 23 ? 2.379 0.24 -0.035 1 98.75 23 TYR B CA 1
ATOM 1445 C C . TYR B 1 23 ? 2.943 1.539 -0.598 1 98.75 23 TYR B C 1
ATOM 1447 O O . TYR B 1 23 ? 2.6 2.627 -0.13 1 98.75 23 TYR B O 1
ATOM 1455 N N . GLY B 1 24 ? 3.771 1.416 -1.581 1 98.69 24 GLY B N 1
ATOM 1456 C CA . GLY B 1 24 ? 4.402 2.576 -2.188 1 98.69 24 GLY B CA 1
ATOM 1457 C C . GLY B 1 24 ? 3.422 3.488 -2.9 1 98.69 24 GLY B C 1
ATOM 1458 O O . GLY B 1 24 ? 3.604 4.707 -2.926 1 98.69 24 GLY B O 1
ATOM 1459 N N . LEU B 1 25 ? 2.439 2.895 -3.494 1 98.69 25 LEU B N 1
ATOM 1460 C CA . LEU B 1 25 ? 1.43 3.707 -4.164 1 98.69 25 LEU B CA 1
ATOM 1461 C C . LEU B 1 25 ? 0.705 4.602 -3.166 1 98.69 25 LEU B C 1
ATOM 1463 O O . LEU B 1 25 ? 0.52 5.797 -3.416 1 98.69 25 LEU B O 1
ATOM 1467 N N . CYS B 1 26 ? 0.318 4.039 -2.061 1 98.81 26 CYS B N 1
ATOM 1468 C CA . CYS B 1 26 ? -0.35 4.828 -1.031 1 98.81 26 CYS B CA 1
ATOM 1469 C C . CYS B 1 26 ? 0.581 5.898 -0.474 1 98.81 26 CYS B C 1
ATOM 1471 O O . CYS B 1 26 ? 0.154 7.023 -0.211 1 98.81 26 CYS B O 1
ATOM 1473 N N . SER B 1 27 ? 1.833 5.48 -0.266 1 98.81 27 SER B N 1
ATOM 1474 C CA . SER B 1 27 ? 2.822 6.445 0.199 1 98.81 27 SER B CA 1
ATOM 1475 C C . SER B 1 27 ? 2.895 7.656 -0.728 1 98.81 27 SER B C 1
ATOM 1477 O O . SER B 1 27 ? 2.885 8.797 -0.268 1 98.81 27 SER B O 1
ATOM 1479 N N . ASP B 1 28 ? 2.861 7.426 -1.99 1 98.75 28 ASP B N 1
ATOM 1480 C CA . ASP B 1 28 ? 3.023 8.477 -2.986 1 98.75 28 ASP B CA 1
ATOM 1481 C C . ASP B 1 28 ? 1.732 9.273 -3.16 1 98.75 28 ASP B C 1
ATOM 1483 O O . ASP B 1 28 ? 1.739 10.508 -3.08 1 98.75 28 ASP B O 1
ATOM 1487 N N . ARG B 1 29 ? 0.654 8.594 -3.309 1 98.62 29 ARG B N 1
ATOM 1488 C CA . ARG B 1 29 ? -0.571 9.242 -3.766 1 98.62 29 ARG B CA 1
ATOM 1489 C C . ARG B 1 29 ? -1.345 9.836 -2.592 1 98.62 29 ARG B C 1
ATOM 1491 O O . ARG B 1 29 ? -2.186 10.719 -2.779 1 98.62 29 ARG B O 1
ATOM 1498 N N . VAL B 1 30 ? -1.02 9.289 -1.421 1 98.81 30 VAL B N 1
ATOM 1499 C CA . VAL B 1 30 ? -1.858 9.734 -0.313 1 98.81 30 VAL B CA 1
ATOM 1500 C C . VAL B 1 30 ? -0.985 10.32 0.795 1 98.81 30 VAL B C 1
ATOM 1502 O O . VAL B 1 30 ? -0.995 11.531 1.028 1 98.81 30 VAL B O 1
ATOM 1505 N N . ALA B 1 31 ? -0.093 9.5 1.391 1 98.88 31 ALA B N 1
ATOM 1506 C CA . ALA B 1 31 ? 0.593 9.914 2.611 1 98.88 31 ALA B CA 1
ATOM 1507 C C . ALA B 1 31 ? 1.493 11.117 2.355 1 98.88 31 ALA B C 1
ATOM 1509 O O . ALA B 1 31 ? 1.312 12.18 2.961 1 98.88 31 ALA B O 1
ATOM 1510 N N . VAL B 1 32 ? 2.402 10.992 1.439 1 98.88 32 VAL B N 1
ATOM 1511 C CA . VAL B 1 32 ? 3.377 12.062 1.254 1 98.88 32 VAL B CA 1
ATOM 1512 C C . VAL B 1 32 ? 2.766 13.18 0.409 1 98.88 32 VAL B C 1
ATOM 1514 O O . VAL B 1 32 ? 3.088 14.359 0.596 1 98.88 32 VAL B O 1
ATOM 1517 N N . HIS B 1 33 ? 1.861 12.836 -0.479 1 98.69 33 HIS B N 1
ATOM 1518 C CA . HIS B 1 33 ? 1.079 13.859 -1.164 1 98.69 33 HIS B CA 1
ATOM 1519 C C . HIS B 1 33 ? 0.414 14.805 -0.168 1 98.69 33 HIS B C 1
ATOM 1521 O O . HIS B 1 33 ? 0.513 16.031 -0.303 1 98.69 33 HIS B O 1
ATOM 1527 N N . ASN B 1 34 ? -0.245 14.281 0.839 1 98.75 34 ASN B N 1
ATOM 1528 C CA . ASN B 1 34 ? -0.925 15.039 1.884 1 98.75 34 ASN B CA 1
ATOM 1529 C C . ASN B 1 34 ? 0.053 15.906 2.676 1 98.75 34 ASN B C 1
ATOM 1531 O O . ASN B 1 34 ? -0.255 17.047 3.012 1 98.75 34 ASN B O 1
ATOM 1535 N N . ALA B 1 35 ? 1.184 15.297 3 1 98.62 35 ALA B N 1
ATOM 1536 C CA . ALA B 1 35 ? 2.178 16.047 3.771 1 98.62 35 ALA B CA 1
ATOM 1537 C C . ALA B 1 35 ? 2.596 17.312 3.043 1 98.62 35 ALA B C 1
ATOM 1539 O O . ALA B 1 35 ? 2.789 18.359 3.67 1 98.62 35 ALA B O 1
ATOM 1540 N N . LEU B 1 36 ? 2.641 17.281 1.754 1 98.5 36 LEU B N 1
ATOM 1541 C CA . LEU B 1 36 ? 3.139 18.391 0.943 1 98.5 36 LEU B CA 1
ATOM 1542 C C . LEU B 1 36 ? 2.1 19.5 0.841 1 98.5 36 LEU B C 1
ATOM 1544 O O . LEU B 1 36 ? 2.412 20.625 0.413 1 98.5 36 LEU B O 1
ATOM 1548 N N . LEU B 1 37 ? 0.872 19.25 1.273 1 97.5 37 LEU B N 1
ATOM 1549 C CA . LEU B 1 37 ? -0.196 20.234 1.207 1 97.5 37 LEU B CA 1
ATOM 1550 C C . LEU B 1 37 ? -0.317 21 2.525 1 97.5 37 LEU B C 1
ATOM 1552 O O . LEU B 1 37 ? -1.123 21.922 2.643 1 97.5 37 LEU B O 1
ATOM 1556 N N . LEU B 1 38 ? 0.489 20.609 3.467 1 97.69 38 LEU B N 1
ATOM 1557 C CA . LEU B 1 38 ? 0.458 21.281 4.762 1 97.69 38 LEU B CA 1
ATOM 1558 C C . LEU B 1 38 ? 1.193 22.609 4.699 1 97.69 38 LEU B C 1
ATOM 1560 O O . LEU B 1 38 ? 1.96 22.859 3.768 1 97.69 38 LEU B O 1
ATOM 1564 N N . SER B 1 39 ? 0.969 23.422 5.727 1 94.19 39 SER B N 1
ATOM 1565 C CA . SER B 1 39 ? 1.357 24.828 5.559 1 94.19 39 SER B CA 1
ATOM 1566 C C . SER B 1 39 ? 2.586 25.156 6.398 1 94.19 39 SER B C 1
ATOM 1568 O O . SER B 1 39 ? 3.199 26.219 6.215 1 94.19 39 SER B O 1
ATOM 1570 N N . ASP B 1 40 ? 2.988 24.328 7.355 1 94.88 40 ASP B N 1
ATOM 1571 C CA . ASP B 1 40 ? 4.102 24.688 8.219 1 94.88 40 ASP B CA 1
ATOM 1572 C C . ASP B 1 40 ? 5.188 23.625 8.211 1 94.88 40 ASP B C 1
ATOM 1574 O O . ASP B 1 40 ? 4.887 22.422 8.164 1 94.88 40 ASP B O 1
ATOM 1578 N N . ARG B 1 41 ? 6.379 24.062 8.258 1 94.31 41 ARG B N 1
ATOM 1579 C CA . ARG B 1 41 ? 7.57 23.234 8.109 1 94.31 41 ARG B CA 1
ATOM 1580 C C . ARG B 1 41 ? 7.602 22.125 9.164 1 94.31 41 ARG B C 1
ATOM 1582 O O . ARG B 1 41 ? 7.98 21 8.867 1 94.31 41 ARG B O 1
ATOM 1589 N N . ASP B 1 42 ? 7.188 22.453 10.367 1 94.81 42 ASP B N 1
ATOM 1590 C CA . ASP B 1 42 ? 7.258 21.469 11.453 1 94.81 42 ASP B CA 1
ATOM 1591 C C . ASP B 1 42 ? 6.301 20.312 11.203 1 94.81 42 ASP B C 1
ATOM 1593 O O . ASP B 1 42 ? 6.68 19.141 11.359 1 94.81 42 ASP B O 1
ATOM 1597 N N . THR B 1 43 ? 5.102 20.656 10.812 1 97.06 43 THR B N 1
ATOM 1598 C CA . THR B 1 43 ? 4.098 19.625 10.578 1 97.06 43 THR B CA 1
ATOM 1599 C C . THR B 1 43 ? 4.469 18.766 9.375 1 97.06 43 THR B C 1
ATOM 1601 O O . THR B 1 43 ? 4.297 17.547 9.398 1 97.06 43 THR B O 1
ATOM 1604 N N . ILE B 1 44 ? 4.961 19.359 8.328 1 98.19 44 ILE B N 1
ATOM 1605 C CA . ILE B 1 44 ? 5.418 18.625 7.16 1 98.19 44 ILE B CA 1
ATOM 1606 C C . ILE B 1 44 ? 6.516 17.641 7.574 1 98.19 44 ILE B C 1
ATOM 1608 O O . ILE B 1 44 ? 6.488 16.469 7.188 1 98.19 44 ILE B O 1
ATOM 1612 N N . THR B 1 45 ? 7.461 18.109 8.336 1 97.62 45 THR B N 1
ATOM 1613 C CA . THR B 1 45 ? 8.578 17.281 8.781 1 97.62 45 THR B CA 1
ATOM 1614 C C . THR B 1 45 ? 8.086 16.109 9.609 1 97.62 45 THR B C 1
ATOM 1616 O O . THR B 1 45 ? 8.539 14.977 9.422 1 97.62 45 THR B O 1
ATOM 1619 N N . ARG B 1 46 ? 7.16 16.312 10.445 1 97.38 46 ARG B N 1
ATOM 1620 C CA . ARG B 1 46 ? 6.637 15.242 11.297 1 97.38 46 ARG B CA 1
ATOM 1621 C C . ARG B 1 46 ? 5.891 14.195 10.469 1 97.38 46 ARG B C 1
ATOM 1623 O O . ARG B 1 46 ? 5.996 13 10.727 1 97.38 46 ARG B O 1
ATOM 1630 N N . GLN B 1 47 ? 5.117 14.703 9.547 1 98.38 47 GLN B N 1
ATOM 1631 C CA . GLN B 1 47 ? 4.379 13.797 8.68 1 98.38 47 GLN B CA 1
ATOM 1632 C C . GLN B 1 47 ? 5.328 12.922 7.867 1 98.38 47 GLN B C 1
ATOM 1634 O O . GLN B 1 47 ? 5.121 11.711 7.746 1 98.38 47 GLN B O 1
ATOM 1639 N N . TRP B 1 48 ? 6.348 13.547 7.363 1 98.69 48 TRP B N 1
ATOM 1640 C CA . TRP B 1 48 ? 7.344 12.758 6.641 1 98.69 48 TRP B CA 1
ATOM 1641 C C . TRP B 1 48 ? 8.039 11.773 7.574 1 98.69 48 TRP B C 1
ATOM 1643 O O . TRP B 1 48 ? 8.297 10.633 7.195 1 98.69 48 TRP B O 1
ATOM 1653 N N . PHE B 1 49 ? 8.406 12.242 8.742 1 98.5 49 PHE B N 1
ATOM 1654 C CA . PHE B 1 49 ? 9.133 11.398 9.688 1 98.5 49 PHE B CA 1
ATOM 1655 C C . PHE B 1 49 ? 8.383 10.102 9.938 1 98.5 49 PHE B C 1
ATOM 1657 O O . PHE B 1 49 ? 8.992 9.031 10.008 1 98.5 49 PHE B O 1
ATOM 1664 N N . ARG B 1 50 ? 7.105 10.164 10.094 1 98.12 50 ARG B N 1
ATOM 1665 C CA . ARG B 1 50 ? 6.32 8.953 10.312 1 98.12 50 ARG B CA 1
ATOM 1666 C C . ARG B 1 50 ? 6.445 8 9.125 1 98.12 50 ARG B C 1
ATOM 1668 O O . ARG B 1 50 ? 6.531 6.781 9.312 1 98.12 50 ARG B O 1
ATOM 1675 N N . ALA B 1 51 ? 6.34 8.516 7.922 1 98.38 51 ALA B N 1
ATOM 1676 C CA . ALA B 1 51 ? 6.5 7.699 6.723 1 98.38 51 ALA B CA 1
ATOM 1677 C C . ALA B 1 51 ? 7.863 7.012 6.707 1 98.38 51 ALA B C 1
ATOM 1679 O O . ALA B 1 51 ? 7.957 5.812 6.434 1 98.38 51 ALA B O 1
ATOM 1680 N N . TRP B 1 52 ? 8.875 7.809 7.043 1 98.44 52 TRP B N 1
ATOM 1681 C CA . TRP B 1 52 ? 10.227 7.266 7.098 1 98.44 52 TRP B CA 1
ATOM 1682 C C . TRP B 1 52 ? 10.352 6.23 8.211 1 98.44 52 TRP B C 1
ATOM 1684 O O . TRP B 1 52 ? 10.898 5.145 7.996 1 98.44 52 TRP B O 1
ATOM 1694 N N . ASP B 1 53 ? 9.891 6.559 9.391 1 98.19 53 ASP B N 1
ATOM 1695 C CA . ASP B 1 53 ? 10.078 5.727 10.578 1 98.19 53 ASP B CA 1
ATOM 1696 C C . ASP B 1 53 ? 9.414 4.363 10.398 1 98.19 53 ASP B C 1
ATOM 1698 O O . ASP B 1 53 ? 9.992 3.334 10.758 1 98.19 53 ASP B O 1
ATOM 1702 N N . PHE B 1 54 ? 8.242 4.324 9.914 1 98.44 54 PHE B N 1
ATOM 1703 C CA . PHE B 1 54 ? 7.602 3.043 9.656 1 98.44 54 PHE B CA 1
ATOM 1704 C C . PHE B 1 54 ? 8.289 2.312 8.508 1 98.44 54 PHE B C 1
ATOM 1706 O O . PHE B 1 54 ? 8.508 1.101 8.578 1 98.44 54 PHE B O 1
ATOM 1713 N N . GLY B 1 55 ? 8.609 3.043 7.426 1 97.19 55 GLY B N 1
ATOM 1714 C CA . GLY B 1 55 ? 9.211 2.475 6.227 1 97.19 55 GLY B CA 1
ATOM 1715 C C . GLY B 1 55 ? 10.555 1.817 6.484 1 97.19 55 GLY B C 1
ATOM 1716 O O .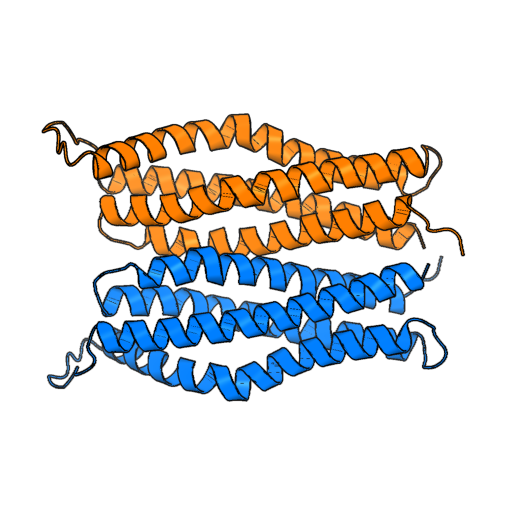 GLY B 1 55 ? 10.883 0.806 5.863 1 97.19 55 GLY B O 1
ATOM 1717 N N . ARG B 1 56 ? 11.305 2.354 7.328 1 96.25 56 ARG B N 1
ATOM 1718 C CA . ARG B 1 56 ? 12.648 1.828 7.551 1 96.25 56 ARG B CA 1
ATOM 1719 C C . ARG B 1 56 ? 12.602 0.45 8.203 1 96.25 56 ARG B C 1
ATOM 1721 O O . ARG B 1 56 ? 13.555 -0.321 8.117 1 96.25 56 ARG B O 1
ATOM 1728 N N . LYS B 1 57 ? 11.531 0.129 8.93 1 95.62 57 LYS B N 1
ATOM 1729 C CA . LYS B 1 57 ? 11.336 -1.195 9.516 1 95.62 57 LYS B CA 1
ATOM 1730 C C . LYS B 1 57 ? 10.688 -2.148 8.516 1 95.62 57 LYS B C 1
ATOM 1732 O O . LYS B 1 57 ? 11.078 -3.312 8.414 1 95.62 57 LYS B O 1
ATOM 1737 N N . TYR B 1 58 ? 9.781 -1.723 7.801 1 97.81 58 TYR B N 1
ATOM 1738 C CA . TYR B 1 58 ? 8.984 -2.48 6.84 1 97.81 58 TYR B CA 1
ATOM 1739 C C . TYR B 1 58 ? 9.773 -2.738 5.562 1 97.81 58 TYR B C 1
ATOM 1741 O O . TYR B 1 58 ? 9.805 -3.865 5.062 1 97.81 58 TYR B O 1
ATOM 1749 N N . GLY B 1 59 ? 10.391 -1.773 5.02 1 97.19 59 GLY B N 1
ATOM 1750 C CA . GLY B 1 59 ? 11 -1.764 3.699 1 97.19 59 GLY B CA 1
ATOM 1751 C C . GLY B 1 59 ? 12.102 -2.793 3.539 1 97.19 59 GLY B C 1
ATOM 1752 O O . GLY B 1 59 ? 12.008 -3.682 2.688 1 97.19 59 GLY B O 1
ATOM 1753 N N . PRO B 1 60 ? 13.125 -2.713 4.398 1 96.88 60 PRO B N 1
ATOM 1754 C CA . PRO B 1 60 ? 14.242 -3.65 4.27 1 96.88 60 PRO B CA 1
ATOM 1755 C C . PRO B 1 60 ? 13.797 -5.109 4.367 1 96.88 60 PRO B C 1
ATOM 1757 O O . PRO B 1 60 ? 14.328 -5.965 3.65 1 96.88 60 PRO B O 1
ATOM 1760 N N . PHE B 1 61 ? 12.891 -5.352 5.199 1 96.75 61 PHE B N 1
ATOM 1761 C CA . PHE B 1 61 ? 12.383 -6.715 5.309 1 96.75 61 PHE B CA 1
ATOM 1762 C C . PHE B 1 61 ? 11.742 -7.16 4 1 96.75 61 PHE B C 1
ATOM 1764 O O . PHE B 1 61 ? 12.031 -8.25 3.502 1 96.75 61 PHE B O 1
ATOM 1771 N N . MET B 1 62 ? 10.875 -6.367 3.43 1 98.06 62 MET B N 1
ATOM 1772 C CA . MET B 1 62 ? 10.156 -6.719 2.211 1 98.06 62 MET B CA 1
ATOM 1773 C C . MET B 1 62 ? 11.109 -6.805 1.021 1 98.06 62 MET B C 1
ATOM 1775 O O . MET B 1 62 ? 11.023 -7.734 0.219 1 98.06 62 MET B O 1
ATOM 1779 N N . VAL B 1 63 ? 11.93 -5.812 0.915 1 98.31 63 VAL B N 1
ATOM 1780 C CA . VAL B 1 63 ? 12.758 -5.684 -0.278 1 98.31 63 VAL B CA 1
ATOM 1781 C C . VAL B 1 63 ? 13.875 -6.727 -0.249 1 98.31 63 VAL B C 1
ATOM 1783 O O . VAL B 1 63 ? 14.055 -7.473 -1.213 1 98.31 63 VAL B O 1
ATOM 1786 N N . THR B 1 64 ? 14.625 -6.816 0.807 1 98 64 THR B N 1
ATOM 1787 C CA . THR B 1 64 ? 15.727 -7.77 0.894 1 98 64 THR B CA 1
ATOM 1788 C C . THR B 1 64 ? 15.195 -9.203 0.951 1 98 64 THR B C 1
ATOM 1790 O O . THR B 1 64 ? 15.758 -10.102 0.313 1 98 64 THR B O 1
ATOM 1793 N N . GLY B 1 65 ? 14.141 -9.359 1.685 1 98.25 65 GLY B N 1
ATOM 1794 C CA . GLY B 1 65 ? 13.539 -10.688 1.752 1 98.25 65 GLY B CA 1
ATOM 1795 C C . GLY B 1 65 ? 13.102 -11.211 0.398 1 98.25 65 GLY B C 1
ATOM 1796 O O . GLY B 1 65 ? 13.406 -12.344 0.036 1 98.25 65 GLY B O 1
ATOM 1797 N N . SER B 1 66 ? 12.375 -10.414 -0.335 1 98.81 66 SER B N 1
ATOM 1798 C CA . SER B 1 66 ? 11.891 -10.859 -1.639 1 98.81 66 SER B CA 1
ATOM 1799 C C . SER B 1 66 ? 13.039 -11 -2.633 1 98.81 66 SER B C 1
ATOM 1801 O O . SER B 1 66 ? 13.039 -11.922 -3.459 1 98.81 66 SER B O 1
ATOM 1803 N N . GLY B 1 67 ? 14 -10.047 -2.621 1 98.88 67 GLY B N 1
ATOM 1804 C CA . GLY B 1 67 ? 15.156 -10.203 -3.488 1 98.88 67 GLY B CA 1
ATOM 1805 C C . GLY B 1 67 ? 15.875 -11.523 -3.285 1 98.88 67 GLY B C 1
ATOM 1806 O O . GLY B 1 67 ? 16.172 -12.227 -4.25 1 98.88 67 GLY B O 1
ATOM 1807 N N . MET B 1 68 ? 16.156 -11.867 -2.027 1 98.81 68 MET B N 1
ATOM 1808 C CA . MET B 1 68 ? 16.812 -13.133 -1.707 1 98.81 68 MET B CA 1
ATOM 1809 C C . MET B 1 68 ? 15.922 -14.312 -2.07 1 98.81 68 MET B C 1
ATOM 1811 O O . MET B 1 68 ? 16.422 -15.367 -2.486 1 98.81 68 MET B O 1
ATOM 1815 N N . GLY B 1 69 ? 14.641 -14.125 -1.848 1 98.75 69 GLY B N 1
ATOM 1816 C CA . GLY B 1 69 ? 13.719 -15.188 -2.209 1 98.75 69 GLY B CA 1
ATOM 1817 C C . GLY B 1 69 ? 13.727 -15.508 -3.691 1 98.75 69 GLY B C 1
ATOM 1818 O O . GLY B 1 69 ? 13.781 -16.672 -4.074 1 98.75 69 GLY B O 1
ATOM 1819 N N . PHE B 1 70 ? 13.641 -14.469 -4.504 1 98.81 70 PHE B N 1
ATOM 1820 C CA . PHE B 1 70 ? 13.719 -14.68 -5.945 1 98.81 70 PHE B CA 1
ATOM 1821 C C . PHE B 1 70 ? 15.039 -15.344 -6.324 1 98.81 70 PHE B C 1
ATOM 1823 O O . PHE B 1 70 ? 15.07 -16.234 -7.176 1 98.81 70 PHE B O 1
ATOM 1830 N N . LEU B 1 71 ? 16.125 -14.852 -5.754 1 98.81 71 LEU B N 1
ATOM 1831 C CA . LEU B 1 71 ? 17.422 -15.461 -6.008 1 98.81 71 LEU B CA 1
ATOM 1832 C C . LEU B 1 71 ? 17.422 -16.922 -5.594 1 98.81 71 LEU B C 1
ATOM 1834 O O . LEU B 1 71 ? 17.906 -17.781 -6.34 1 98.81 71 LEU B O 1
ATOM 1838 N N . GLY B 1 72 ? 16.953 -17.172 -4.414 1 98.69 72 GLY B N 1
ATOM 1839 C CA . GLY B 1 72 ? 16.859 -18.547 -3.947 1 98.69 72 GLY B CA 1
ATOM 1840 C C . GLY B 1 72 ? 16.047 -19.438 -4.867 1 98.69 72 GLY B C 1
ATOM 1841 O O . GLY B 1 72 ? 16.438 -20.578 -5.148 1 98.69 72 GLY B O 1
ATOM 1842 N N . ALA B 1 73 ? 14.93 -18.953 -5.344 1 98.19 73 ALA B N 1
ATOM 1843 C CA . ALA B 1 73 ? 14.102 -19.703 -6.285 1 98.19 73 ALA B CA 1
ATOM 1844 C C . ALA B 1 73 ? 14.875 -20.047 -7.555 1 98.19 73 ALA B C 1
ATOM 1846 O O . ALA B 1 73 ? 14.828 -21.172 -8.039 1 98.19 73 ALA B O 1
ATOM 1847 N N . ALA B 1 74 ? 15.57 -19.062 -8.078 1 98.31 74 ALA B N 1
ATOM 1848 C CA . ALA B 1 74 ? 16.344 -19.266 -9.297 1 98.31 74 ALA B CA 1
ATOM 1849 C C . ALA B 1 74 ? 17.422 -20.344 -9.094 1 98.31 74 ALA B C 1
ATOM 1851 O O . ALA B 1 74 ? 17.578 -21.234 -9.93 1 98.31 74 ALA B O 1
ATOM 1852 N N . LEU B 1 75 ? 18.078 -20.266 -8.008 1 98.25 75 LEU B N 1
ATOM 1853 C CA . LEU B 1 75 ? 19.188 -21.188 -7.746 1 98.25 75 LEU B CA 1
ATOM 1854 C C . LEU B 1 75 ? 18.672 -22.594 -7.48 1 98.25 75 LEU B C 1
ATOM 1856 O O . LEU B 1 75 ? 19.312 -23.578 -7.871 1 98.25 75 LEU B O 1
ATOM 1860 N N . LEU B 1 76 ? 17.578 -22.703 -6.871 1 97.19 76 LEU B N 1
ATOM 1861 C CA . LEU B 1 76 ? 16.984 -24.016 -6.598 1 97.19 76 LEU B CA 1
ATOM 1862 C C . LEU B 1 76 ? 16.484 -24.656 -7.887 1 97.19 76 LEU B C 1
ATOM 1864 O O . LEU B 1 76 ? 16.578 -25.875 -8.055 1 97.19 76 LEU B O 1
ATOM 1868 N N . ASP B 1 77 ? 15.977 -23.906 -8.805 1 94.56 77 ASP B N 1
ATOM 1869 C CA . ASP B 1 77 ? 15.445 -24.422 -10.07 1 94.56 77 ASP B CA 1
ATOM 1870 C C . ASP B 1 77 ? 16.562 -24.75 -11.047 1 94.56 77 ASP B C 1
ATOM 1872 O O . ASP B 1 77 ? 16.406 -25.609 -11.914 1 94.56 77 ASP B O 1
ATOM 1876 N N . GLY B 1 78 ? 17.609 -23.984 -10.844 1 95.88 78 GLY B N 1
ATOM 1877 C CA . GLY B 1 78 ? 18.766 -24.234 -11.695 1 95.88 78 GLY B CA 1
ATOM 1878 C C . GLY B 1 78 ? 18.766 -23.406 -12.961 1 95.88 78 GLY B C 1
ATOM 1879 O O . GLY B 1 78 ? 17.719 -22.906 -13.383 1 95.88 78 GLY B O 1
ATOM 1880 N N . MET B 1 79 ? 19.812 -23.359 -13.57 1 95.62 79 MET B N 1
ATOM 1881 C CA . MET B 1 79 ? 20.047 -22.453 -14.695 1 95.62 79 MET B CA 1
ATOM 1882 C C . MET B 1 79 ? 19.297 -22.922 -15.938 1 95.62 79 MET B C 1
ATOM 1884 O O . MET B 1 79 ? 19.047 -22.141 -16.844 1 95.62 79 MET B O 1
ATOM 1888 N N . ASN B 1 80 ? 18.922 -24.172 -16 1 95.06 80 ASN B N 1
ATOM 1889 C CA . ASN B 1 80 ? 18.25 -24.703 -17.188 1 95.06 80 ASN B CA 1
ATOM 1890 C C . ASN B 1 80 ? 16.75 -24.5 -17.109 1 95.06 80 ASN B C 1
ATOM 1892 O O . ASN B 1 80 ? 16.031 -24.766 -18.078 1 95.06 80 ASN B O 1
ATOM 1896 N N . SER B 1 81 ? 16.297 -24.047 -15.969 1 94.75 81 SER B N 1
ATOM 1897 C CA . SER B 1 81 ? 14.875 -23.797 -15.812 1 94.75 81 SER B CA 1
ATOM 1898 C C . SER B 1 81 ? 14.43 -22.609 -16.656 1 94.75 81 SER B C 1
ATOM 1900 O O . SER B 1 81 ? 15.141 -21.609 -16.766 1 94.75 81 SER B O 1
ATOM 1902 N N . PRO B 1 82 ? 13.242 -22.688 -17.234 1 94 82 PRO B N 1
ATOM 1903 C CA . PRO B 1 82 ? 12.727 -21.578 -18.031 1 94 82 PRO B CA 1
ATOM 1904 C C . PRO B 1 82 ? 12.461 -20.328 -17.188 1 94 82 PRO B C 1
ATOM 1906 O O . PRO B 1 82 ? 12.32 -19.234 -17.734 1 94 82 PRO B O 1
ATOM 1909 N N . THR B 1 83 ? 12.445 -20.516 -15.883 1 96.25 83 THR B N 1
ATOM 1910 C CA . THR B 1 83 ? 12.117 -19.375 -15.023 1 96.25 83 THR B CA 1
ATOM 1911 C C . THR B 1 83 ? 13.375 -18.781 -14.406 1 96.25 83 THR B C 1
ATOM 1913 O O . THR B 1 83 ? 13.32 -17.734 -13.758 1 96.25 83 THR B O 1
ATOM 1916 N N . PHE B 1 84 ? 14.508 -19.344 -14.641 1 97.69 84 PHE B N 1
ATOM 1917 C CA . PHE B 1 84 ? 15.75 -18.922 -14.008 1 97.69 84 PHE B CA 1
ATOM 1918 C C . PHE B 1 84 ? 16.016 -17.453 -14.281 1 97.69 84 PHE B C 1
ATOM 1920 O O . PHE B 1 84 ? 16.172 -16.656 -13.352 1 97.69 84 PHE B O 1
ATOM 1927 N N . GLY B 1 85 ? 16.031 -17.062 -15.555 1 98.19 85 GLY B N 1
ATOM 1928 C CA . GLY B 1 85 ? 16.344 -15.688 -15.93 1 98.19 85 GLY B CA 1
ATOM 1929 C C . GLY B 1 85 ? 15.359 -14.688 -15.359 1 98.19 85 GLY B C 1
ATOM 1930 O O . GLY B 1 85 ? 15.75 -13.586 -14.969 1 98.19 85 GLY B O 1
ATOM 1931 N N . LEU B 1 86 ? 14.125 -15.031 -15.32 1 98.44 86 LEU B N 1
ATOM 1932 C CA . LEU B 1 86 ? 13.086 -14.148 -14.82 1 98.44 86 LEU B CA 1
ATOM 1933 C C . LEU B 1 86 ? 13.203 -13.961 -13.312 1 98.44 86 LEU B C 1
ATOM 1935 O O . LEU B 1 86 ? 13.055 -12.844 -12.805 1 98.44 86 LEU B O 1
ATOM 1939 N N . ASN B 1 87 ? 13.484 -15.047 -12.609 1 98.62 87 ASN B N 1
ATOM 1940 C CA . ASN B 1 87 ? 13.695 -14.93 -11.164 1 98.62 87 ASN B CA 1
ATOM 1941 C C . ASN B 1 87 ? 14.953 -14.133 -10.844 1 98.62 87 ASN B C 1
ATOM 1943 O O . ASN B 1 87 ? 14.977 -13.383 -9.867 1 98.62 87 ASN B O 1
ATOM 1947 N N . ILE B 1 88 ? 15.961 -14.266 -11.656 1 98.88 88 ILE B N 1
ATOM 1948 C CA . ILE B 1 88 ? 17.172 -13.461 -11.477 1 98.88 88 ILE B CA 1
ATOM 1949 C C . ILE B 1 88 ? 16.844 -11.984 -11.727 1 98.88 88 ILE B C 1
ATOM 1951 O O . ILE B 1 88 ? 17.266 -11.117 -10.969 1 98.88 88 ILE B O 1
ATOM 1955 N N . ALA B 1 89 ? 16.125 -11.711 -12.766 1 98.88 89 ALA B N 1
ATOM 1956 C CA . ALA B 1 89 ? 15.742 -10.328 -13.062 1 98.88 89 ALA B CA 1
ATOM 1957 C C . ALA B 1 89 ? 14.961 -9.711 -11.906 1 98.88 89 ALA B C 1
ATOM 1959 O O . ALA B 1 89 ? 15.242 -8.578 -11.492 1 98.88 89 ALA B O 1
ATOM 1960 N N . ALA B 1 90 ? 13.969 -10.461 -11.414 1 98.88 90 ALA B N 1
ATOM 1961 C CA . ALA B 1 90 ? 13.188 -9.984 -10.281 1 98.88 90 ALA B CA 1
ATOM 1962 C C . ALA B 1 90 ? 14.078 -9.703 -9.078 1 98.88 90 ALA B C 1
ATOM 1964 O O . ALA B 1 90 ? 13.93 -8.68 -8.406 1 98.88 90 ALA B O 1
ATOM 1965 N N . SER B 1 91 ? 14.969 -10.609 -8.836 1 98.94 91 SER B N 1
ATOM 1966 C CA . SER B 1 91 ? 15.922 -10.438 -7.746 1 98.94 91 SER B CA 1
ATOM 1967 C C . SER B 1 91 ? 16.766 -9.18 -7.945 1 98.94 91 SER B C 1
ATOM 1969 O O . SER B 1 91 ? 16.984 -8.414 -7.004 1 98.94 91 SER B O 1
ATOM 1971 N N . LEU B 1 92 ? 17.219 -8.969 -9.133 1 98.88 92 LEU B N 1
ATOM 1972 C CA . LEU B 1 92 ? 18.047 -7.809 -9.43 1 98.88 92 LEU B CA 1
ATOM 1973 C C . LEU B 1 92 ? 17.266 -6.52 -9.25 1 98.88 92 LEU B C 1
ATOM 1975 O O . LEU B 1 92 ? 17.797 -5.527 -8.742 1 98.88 92 LEU B O 1
ATOM 1979 N N . PHE B 1 93 ? 16 -6.488 -9.68 1 98.94 93 PHE B N 1
ATOM 1980 C CA . PHE B 1 93 ? 15.18 -5.305 -9.477 1 98.94 93 PHE B CA 1
ATOM 1981 C C . PHE B 1 93 ? 15.055 -4.977 -7.992 1 98.94 93 PHE B C 1
ATOM 1983 O O . PHE B 1 93 ? 15.188 -3.818 -7.598 1 98.94 93 PHE B O 1
ATOM 1990 N N . MET B 1 94 ? 14.828 -6.016 -7.164 1 98.88 94 MET B N 1
ATOM 1991 C CA . MET B 1 94 ? 14.727 -5.766 -5.73 1 98.88 94 MET B CA 1
ATOM 1992 C C . MET B 1 94 ? 16.078 -5.34 -5.156 1 98.88 94 MET B C 1
ATOM 1994 O O . MET B 1 94 ? 16.125 -4.496 -4.258 1 98.88 94 MET B O 1
ATOM 1998 N N . GLY B 1 95 ? 17.141 -5.945 -5.66 1 98.69 95 GLY B N 1
ATOM 1999 C CA . GLY B 1 95 ? 18.469 -5.504 -5.27 1 98.69 95 GLY B CA 1
ATOM 2000 C C . GLY B 1 95 ? 18.75 -4.051 -5.617 1 98.69 95 GLY B C 1
ATOM 2001 O O . GLY B 1 95 ? 19.375 -3.332 -4.84 1 98.69 95 GLY B O 1
ATOM 2002 N N . LEU B 1 96 ? 18.266 -3.672 -6.754 1 98.81 96 LEU B N 1
ATOM 2003 C CA . LEU B 1 96 ? 18.438 -2.289 -7.18 1 98.81 96 LEU B CA 1
ATOM 2004 C C . LEU B 1 96 ? 17.656 -1.338 -6.277 1 98.81 96 LEU B C 1
ATOM 2006 O O . LEU B 1 96 ? 18.047 -0.18 -6.109 1 98.81 96 LEU B O 1
ATOM 2010 N N . VAL B 1 97 ? 16.516 -1.768 -5.715 1 98.81 97 VAL B N 1
ATOM 2011 C CA . VAL B 1 97 ? 15.812 -0.946 -4.73 1 98.81 97 VAL B CA 1
ATOM 2012 C C . VAL B 1 97 ? 16.75 -0.61 -3.576 1 98.81 97 VAL B C 1
ATOM 2014 O O . VAL B 1 97 ? 16.828 0.542 -3.143 1 98.81 97 VAL B O 1
ATOM 2017 N N . VAL B 1 98 ? 17.5 -1.602 -3.09 1 98.31 98 VAL B N 1
ATOM 2018 C CA . VAL B 1 98 ? 18.391 -1.429 -1.952 1 98.31 98 VAL B CA 1
ATOM 2019 C C . VAL B 1 98 ? 19.531 -0.469 -2.322 1 98.31 98 VAL B C 1
ATOM 2021 O O . VAL B 1 98 ? 19.797 0.495 -1.602 1 98.31 98 VAL B O 1
ATOM 2024 N N . VAL B 1 99 ? 20.156 -0.733 -3.439 1 98.56 99 VAL B N 1
ATOM 2025 C CA . VAL B 1 99 ? 21.281 0.081 -3.895 1 98.56 99 VAL B CA 1
ATOM 2026 C C . VAL B 1 99 ? 20.812 1.519 -4.121 1 98.56 99 VAL B C 1
ATOM 2028 O O . VAL B 1 99 ? 21.469 2.465 -3.686 1 98.56 99 VAL B O 1
ATOM 2031 N N . TYR B 1 100 ? 19.688 1.681 -4.777 1 98.75 100 TYR B N 1
ATOM 2032 C CA . TYR B 1 100 ? 19.094 2.988 -5.023 1 98.75 100 TYR B CA 1
ATOM 2033 C C . TYR B 1 100 ? 18.781 3.699 -3.711 1 98.75 100 TYR B C 1
ATOM 2035 O O . TYR B 1 100 ? 19 4.906 -3.586 1 98.75 100 TYR B O 1
ATOM 2043 N N . THR B 1 101 ? 18.281 2.996 -2.789 1 98.56 101 THR B N 1
ATOM 2044 C CA . THR B 1 101 ? 17.938 3.566 -1.491 1 98.56 101 THR B CA 1
ATOM 2045 C C . THR B 1 101 ? 19.172 4.121 -0.797 1 98.56 101 THR B C 1
ATOM 2047 O O . THR B 1 101 ? 19.172 5.27 -0.344 1 98.56 101 THR B O 1
ATOM 2050 N N . VAL B 1 102 ? 20.203 3.346 -0.774 1 98.31 102 VAL B N 1
ATOM 2051 C CA . VAL B 1 102 ? 21.438 3.74 -0.084 1 98.31 102 VAL B CA 1
ATOM 2052 C C . VAL B 1 102 ? 22.062 4.945 -0.786 1 98.31 102 VAL B C 1
ATOM 2054 O O . VAL B 1 102 ? 22.469 5.91 -0.134 1 98.31 102 VAL B O 1
ATOM 2057 N N . LEU B 1 103 ? 22 4.996 -2.043 1 98.56 103 LEU B N 1
ATOM 2058 C CA . LEU B 1 103 ? 22.766 6 -2.779 1 98.56 103 LEU B CA 1
ATOM 2059 C C . LEU B 1 103 ? 21.938 7.266 -2.979 1 98.56 103 LEU B C 1
ATOM 2061 O O . LEU B 1 103 ? 22.5 8.367 -3.037 1 98.56 103 LEU B O 1
ATOM 2065 N N . ILE B 1 104 ? 20.656 7.117 -3.088 1 98.62 104 ILE B N 1
ATOM 2066 C CA . ILE B 1 104 ? 19.844 8.25 -3.512 1 98.62 104 ILE B CA 1
ATOM 2067 C C . ILE B 1 104 ? 18.922 8.68 -2.371 1 98.62 104 ILE B C 1
ATOM 2069 O O . ILE B 1 104 ? 18.766 9.875 -2.107 1 98.62 104 ILE B O 1
ATOM 2073 N N . VAL B 1 105 ? 18.359 7.766 -1.634 1 98.62 105 VAL B N 1
ATOM 2074 C CA . VAL B 1 105 ? 17.312 8.102 -0.666 1 98.62 105 VAL B CA 1
ATOM 2075 C C . VAL B 1 105 ? 17.953 8.469 0.672 1 98.62 105 VAL B C 1
ATOM 2077 O O . VAL B 1 105 ? 17.484 9.391 1.351 1 98.62 105 VAL B O 1
ATOM 2080 N N . PHE B 1 106 ? 19.031 7.855 1.054 1 98.56 106 PHE B N 1
ATOM 2081 C CA . PHE B 1 106 ? 19.609 8.055 2.373 1 98.56 106 PHE B CA 1
ATOM 2082 C C . PHE B 1 106 ? 20.125 9.484 2.533 1 98.56 106 PHE B C 1
ATOM 2084 O O . PHE B 1 106 ? 19.875 10.125 3.561 1 98.56 106 PHE B O 1
ATOM 2091 N N . PRO B 1 107 ? 20.75 10.086 1.538 1 98.62 107 PRO B N 1
ATOM 2092 C CA . PRO B 1 107 ? 21.172 11.477 1.709 1 98.62 107 PRO B CA 1
ATOM 2093 C C . PRO B 1 107 ? 20 12.422 1.935 1 98.62 107 PRO B C 1
ATOM 2095 O O . PRO B 1 107 ? 20.141 13.414 2.66 1 98.62 107 PRO B O 1
ATOM 2098 N N . VAL B 1 108 ? 18.906 12.164 1.265 1 98.62 108 VAL B N 1
ATOM 2099 C CA . VAL B 1 108 ? 17.719 12.977 1.477 1 98.62 108 VAL B CA 1
ATOM 2100 C C . VAL B 1 108 ? 17.188 12.75 2.889 1 98.62 108 VAL B C 1
ATOM 2102 O O . VAL B 1 108 ? 16.781 13.703 3.568 1 98.62 108 VAL B O 1
ATOM 2105 N N . ASN B 1 109 ? 17.156 11.508 3.32 1 98.5 109 ASN B N 1
ATOM 2106 C CA . ASN B 1 109 ? 16.766 11.188 4.691 1 98.5 109 ASN B CA 1
ATOM 2107 C C . ASN B 1 109 ? 17.594 11.984 5.703 1 98.5 109 ASN B C 1
ATOM 2109 O O . ASN B 1 109 ? 17.031 12.531 6.66 1 98.5 109 ASN B O 1
ATOM 2113 N N . ASP B 1 110 ? 18.844 12.031 5.5 1 98.38 110 ASP B N 1
ATOM 2114 C CA . ASP B 1 110 ? 19.75 12.68 6.457 1 98.38 110 ASP B CA 1
ATOM 2115 C C . ASP B 1 110 ? 19.391 14.148 6.637 1 98.38 110 ASP B C 1
ATOM 2117 O O . ASP B 1 110 ? 19.375 14.656 7.758 1 98.38 110 ASP B O 1
ATOM 2121 N N . LYS B 1 111 ? 19.094 14.82 5.562 1 97.56 111 LYS B N 1
ATOM 2122 C CA . LYS B 1 111 ? 18.703 16.234 5.629 1 97.56 111 LYS B CA 1
ATOM 2123 C C . LYS B 1 111 ? 17.375 16.406 6.355 1 97.56 111 LYS B C 1
ATOM 2125 O O . LYS B 1 111 ? 17.234 17.312 7.18 1 97.56 111 LYS B O 1
ATOM 2130 N N . LEU B 1 112 ? 16.484 15.539 6.094 1 97.94 112 LEU B N 1
ATOM 2131 C CA . LEU B 1 112 ? 15.172 15.641 6.715 1 97.94 112 LEU B CA 1
ATOM 2132 C C . LEU B 1 112 ? 15.227 15.227 8.18 1 97.94 112 LEU B C 1
ATOM 2134 O O . LEU B 1 112 ? 14.516 15.789 9.016 1 97.94 112 LEU B O 1
ATOM 2138 N N . LEU B 1 113 ? 16.062 14.266 8.477 1 97.56 113 LEU B N 1
ATOM 2139 C CA . LEU B 1 113 ? 16.234 13.836 9.859 1 97.56 113 LEU B CA 1
ATOM 2140 C C . LEU B 1 113 ? 16.891 14.938 10.688 1 97.56 113 LEU B C 1
ATOM 2142 O O . LEU B 1 113 ? 16.578 15.102 11.867 1 97.56 113 LEU B O 1
ATOM 2146 N N . ASP B 1 114 ? 17.781 15.602 10.062 1 95.38 114 ASP B N 1
ATOM 2147 C CA . ASP B 1 114 ? 18.359 16.766 10.734 1 95.38 114 ASP B CA 1
ATOM 2148 C C . ASP B 1 114 ? 17.297 17.812 11.047 1 95.38 114 ASP B C 1
ATOM 2150 O O . ASP B 1 114 ? 17.266 18.344 12.164 1 95.38 114 ASP B O 1
ATOM 2154 N N . ALA B 1 115 ? 16.469 18.125 10.062 1 93.31 115 ALA B N 1
ATOM 2155 C CA . ALA B 1 115 ? 15.367 19.062 10.281 1 93.31 115 ALA B CA 1
ATOM 2156 C C . ALA B 1 115 ? 14.453 18.578 11.406 1 93.31 115 ALA B C 1
ATOM 2158 O O . ALA B 1 115 ? 14.031 19.359 12.25 1 93.31 115 ALA B O 1
ATOM 2159 N N . HIS B 1 116 ? 14.18 17.328 11.414 1 94.5 116 HIS B N 1
ATOM 2160 C CA . HIS B 1 116 ? 13.32 16.75 12.445 1 94.5 116 HIS B CA 1
ATOM 2161 C C . HIS B 1 116 ? 13.977 16.844 13.82 1 94.5 116 HIS B C 1
ATOM 2163 O O . HIS B 1 116 ? 13.312 17.156 14.805 1 94.5 116 HIS B O 1
ATOM 2169 N N . SER B 1 117 ? 15.266 16.562 13.914 1 93.81 117 SER B N 1
ATOM 2170 C CA . SER B 1 117 ? 16 16.625 15.18 1 93.81 117 SER B CA 1
ATOM 2171 C C . SER B 1 117 ? 16 18.031 15.75 1 93.81 117 SER B C 1
ATOM 2173 O O . SER B 1 117 ? 15.891 18.219 16.969 1 93.81 117 SER B O 1
ATOM 2175 N N . LYS B 1 118 ? 16.078 18.984 14.867 1 89.69 118 LYS B N 1
ATOM 2176 C CA . LYS B 1 118 ? 16.031 20.391 15.297 1 89.69 118 LYS B CA 1
ATOM 2177 C C . LYS B 1 118 ? 14.656 20.734 15.859 1 89.69 118 LYS B C 1
ATOM 2179 O O . LYS B 1 118 ? 14.547 21.5 16.812 1 89.69 118 LYS B O 1
ATOM 2184 N N . LEU B 1 119 ? 13.648 20.203 15.289 1 87.75 119 LEU B N 1
ATOM 2185 C CA . LEU B 1 119 ? 12.289 20.422 15.781 1 87.75 119 LEU B CA 1
ATOM 2186 C C . LEU B 1 119 ? 12.117 19.828 17.172 1 87.75 119 LEU B C 1
ATOM 2188 O O . LEU B 1 119 ? 11.461 20.438 18.031 1 87.75 119 LEU B O 1
ATOM 2192 N N . MET B 1 120 ? 12.688 18.719 17.484 1 89 120 MET B N 1
ATOM 2193 C CA . MET B 1 120 ? 12.5 18 18.734 1 89 120 MET B CA 1
ATOM 2194 C C . MET B 1 120 ? 13.336 18.625 19.844 1 89 120 MET B C 1
ATOM 2196 O O . MET B 1 120 ? 13 18.516 21.031 1 89 120 MET B O 1
ATOM 2200 N N . SER B 1 121 ? 14.523 19.094 19.516 1 83.25 121 SER B N 1
ATOM 2201 C CA . SER B 1 121 ? 15.422 19.672 20.516 1 83.25 121 SER B CA 1
ATOM 2202 C C . SER B 1 121 ? 14.969 21.078 20.922 1 83.25 121 SER B C 1
ATOM 2204 O O . SER B 1 121 ? 15.438 21.609 21.922 1 83.25 121 SER B O 1
ATOM 2206 N N . HIS B 1 122 ? 13.641 21.562 20.797 1 64.56 122 HIS B N 1
ATOM 2207 C CA . HIS B 1 122 ? 13.18 22.906 21.125 1 64.56 122 HIS B CA 1
ATOM 2208 C C . HIS B 1 122 ? 14.305 23.922 20.938 1 64.56 122 HIS B C 1
ATOM 2210 O O . HIS B 1 122 ? 14.242 25.016 21.5 1 64.56 122 HIS B O 1
ATOM 2216 N N . LYS B 1 123 ? 15.453 23.484 20.75 1 56.28 123 LYS B N 1
ATOM 2217 C CA . LYS B 1 123 ? 16.516 24.484 20.625 1 56.28 123 LYS B CA 1
ATOM 2218 C C . LYS B 1 123 ? 16.312 25.328 19.375 1 56.28 123 LYS B C 1
ATOM 2220 O O . LYS B 1 123 ? 16.578 24.875 18.25 1 56.28 123 LYS B O 1
ATOM 2225 N N . ARG B 1 124 ? 15.07 25.969 19.406 1 53.66 124 ARG B N 1
ATOM 2226 C CA . ARG B 1 124 ? 14.914 26.984 18.359 1 53.66 124 ARG B CA 1
ATOM 2227 C C . ARG B 1 124 ? 16.219 27.734 18.125 1 53.66 124 ARG B C 1
ATOM 2229 O O . ARG B 1 124 ? 16.641 28.531 18.969 1 53.66 124 ARG B O 1
ATOM 2236 N N . SER B 1 125 ? 17.188 27.016 17.875 1 50.62 125 SER B N 1
ATOM 2237 C CA . SER B 1 125 ? 18.328 27.906 17.625 1 50.62 125 SER B CA 1
ATOM 2238 C C . SER B 1 125 ? 17.969 29.016 16.641 1 50.62 125 SER B C 1
ATOM 2240 O O . SER B 1 125 ? 17.125 28.812 15.766 1 50.62 125 SER B O 1
ATOM 2242 N N . ASP B 1 126 ? 18.141 30.156 17.031 1 50.62 126 ASP B N 1
ATOM 2243 C CA . ASP B 1 126 ? 18.062 31.375 16.234 1 50.62 126 ASP B CA 1
ATOM 2244 C C . ASP B 1 126 ? 18.359 31.109 14.766 1 50.62 126 ASP B C 1
ATOM 2246 O O . ASP B 1 126 ? 18 31.906 13.898 1 50.62 126 ASP B O 1
ATOM 2250 N N . ASP B 1 127 ? 19.156 30.125 14.492 1 51.03 127 ASP B N 1
ATOM 2251 C CA . ASP B 1 127 ? 19.625 29.859 13.141 1 51.03 127 ASP B CA 1
ATOM 2252 C C . ASP B 1 127 ? 18.656 28.953 12.383 1 51.03 127 ASP B C 1
ATOM 2254 O O . ASP B 1 127 ? 19.047 28.297 11.414 1 51.03 127 ASP B O 1
ATOM 2258 N N . ASP B 1 128 ? 17.594 28.578 12.953 1 58.06 128 ASP B N 1
ATOM 2259 C CA . ASP B 1 128 ? 16.641 27.656 12.344 1 58.06 128 ASP B CA 1
ATOM 2260 C C . ASP B 1 128 ? 16.094 28.203 11.031 1 58.06 128 ASP B C 1
ATOM 2262 O O . ASP B 1 128 ? 15.047 28.875 11.023 1 58.06 128 ASP B O 1
ATOM 2266 N N . SER B 1 129 ? 17.062 28.344 10.094 1 63.75 129 SER B N 1
ATOM 2267 C CA . SER B 1 129 ? 17.031 29.016 8.805 1 63.75 129 SER B CA 1
ATOM 2268 C C . SER B 1 129 ? 16.234 28.219 7.785 1 63.75 129 SER B C 1
ATOM 2270 O O . SER B 1 129 ? 15.906 28.734 6.707 1 63.75 129 SER B O 1
ATOM 2272 N N . GLN B 1 130 ? 15.805 26.984 8.227 1 82.88 130 GLN B N 1
ATOM 2273 C CA . GLN B 1 130 ? 15.133 26.312 7.125 1 82.88 130 GLN B CA 1
ATOM 2274 C C . GLN B 1 130 ? 13.695 26.812 6.977 1 82.88 130 GLN B C 1
ATOM 2276 O O . GLN B 1 130 ? 12.938 26.828 7.945 1 82.88 130 GLN B O 1
ATOM 2281 N N . THR B 1 131 ? 13.469 27.234 5.742 1 90.12 131 THR B N 1
ATOM 2282 C CA . THR B 1 131 ? 12.133 27.75 5.438 1 90.12 131 THR B CA 1
ATOM 2283 C C . THR B 1 131 ? 11.172 26.594 5.148 1 90.12 131 THR B C 1
ATOM 2285 O O . THR B 1 131 ? 11.594 25.469 4.91 1 90.12 131 THR B O 1
ATOM 2288 N N . THR B 1 132 ? 9.953 26.875 5.262 1 94.5 132 THR B N 1
ATOM 2289 C CA . THR B 1 132 ? 8.914 25.906 4.91 1 94.5 132 THR B CA 1
ATOM 2290 C C . THR B 1 132 ? 9.094 25.406 3.479 1 94.5 132 THR B C 1
ATOM 2292 O O . THR B 1 132 ? 8.961 24.219 3.205 1 94.5 132 THR B O 1
ATOM 2295 N N . GLU B 1 133 ? 9.461 26.312 2.631 1 96.06 133 GLU B N 1
ATOM 2296 C CA . GLU B 1 133 ? 9.633 25.953 1.229 1 96.06 133 GLU B CA 1
ATOM 2297 C C . GLU B 1 133 ? 10.82 25 1.054 1 96.06 133 GLU B C 1
ATOM 22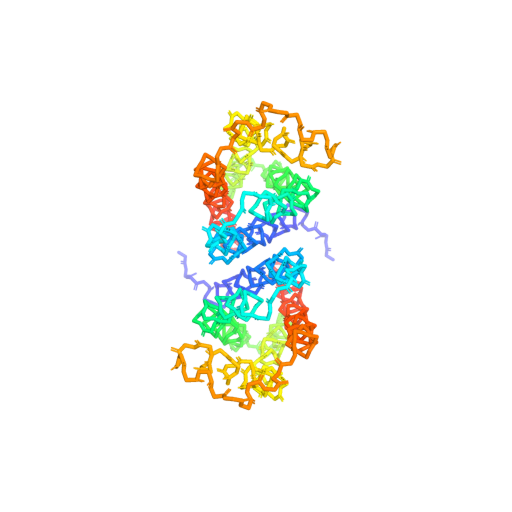99 O O . GLU B 1 133 ? 10.781 24.109 0.209 1 96.06 133 GLU B O 1
ATOM 2304 N N . GLU B 1 134 ? 11.828 25.203 1.788 1 95.75 134 GLU B N 1
ATOM 2305 C CA . GLU B 1 134 ? 12.984 24.312 1.72 1 95.75 134 GLU B CA 1
ATOM 2306 C C . GLU B 1 134 ? 12.617 22.906 2.176 1 95.75 134 GLU B C 1
ATOM 2308 O O . GLU B 1 134 ? 13 21.922 1.538 1 95.75 134 GLU B O 1
ATOM 2313 N N . ILE B 1 135 ? 11.93 22.828 3.246 1 97.19 135 ILE B N 1
ATOM 2314 C CA . ILE B 1 135 ? 11.5 21.531 3.756 1 97.19 135 ILE B CA 1
ATOM 2315 C C . ILE B 1 135 ? 10.539 20.875 2.766 1 97.19 135 ILE B C 1
ATOM 2317 O O . ILE B 1 135 ? 10.641 19.672 2.488 1 97.19 135 ILE B O 1
ATOM 2321 N N . ARG B 1 136 ? 9.641 21.609 2.244 1 97.88 136 ARG B N 1
ATOM 2322 C CA . ARG B 1 136 ? 8.695 21.078 1.258 1 97.88 136 ARG B CA 1
ATOM 2323 C C . ARG B 1 136 ? 9.43 20.531 0.038 1 97.88 136 ARG B C 1
ATOM 2325 O O . ARG B 1 136 ? 9.07 19.484 -0.489 1 97.88 136 ARG B O 1
ATOM 2332 N N . THR B 1 137 ? 10.406 21.25 -0.399 1 97.94 137 THR B N 1
ATOM 2333 C CA . THR B 1 137 ? 11.195 20.797 -1.539 1 97.94 137 THR B CA 1
ATOM 2334 C C . THR B 1 137 ? 11.898 19.484 -1.223 1 97.94 137 THR B C 1
ATOM 2336 O O . THR B 1 137 ? 11.906 18.562 -2.043 1 97.94 137 THR B O 1
ATOM 2339 N N . LEU B 1 138 ? 12.508 19.359 -0.069 1 98.19 138 LEU B N 1
ATOM 2340 C CA . LEU B 1 138 ? 13.18 18.125 0.334 1 98.19 138 LEU B CA 1
ATOM 2341 C C . LEU B 1 138 ? 12.195 16.969 0.398 1 98.19 138 LEU B C 1
ATOM 2343 O O . LEU B 1 138 ? 12.508 15.859 -0.047 1 98.19 138 LEU B O 1
ATOM 2347 N N . VAL B 1 139 ? 11.016 17.203 0.933 1 98.75 139 VAL B N 1
ATOM 2348 C CA . VAL B 1 139 ? 10.008 16.156 1.035 1 98.75 139 VAL B CA 1
ATOM 2349 C C . VAL B 1 139 ? 9.523 15.766 -0.36 1 98.75 139 VAL B C 1
ATOM 2351 O O . VAL B 1 139 ? 9.266 14.594 -0.63 1 98.75 139 VAL B O 1
ATOM 2354 N N . ALA B 1 140 ? 9.406 16.703 -1.225 1 98.81 140 ALA B N 1
ATOM 2355 C CA . ALA B 1 140 ? 9.023 16.391 -2.602 1 98.81 140 ALA B CA 1
ATOM 2356 C C . ALA B 1 140 ? 10.078 15.531 -3.291 1 98.81 140 ALA B C 1
ATOM 2358 O O . ALA B 1 140 ? 9.742 14.625 -4.059 1 98.81 140 ALA B O 1
ATOM 2359 N N . VAL B 1 141 ? 11.328 15.875 -3.074 1 98.81 141 VAL B N 1
ATOM 2360 C CA . VAL B 1 141 ? 12.422 15.062 -3.605 1 98.81 141 VAL B CA 1
ATOM 2361 C C . VAL B 1 141 ? 12.328 13.641 -3.047 1 98.81 141 VAL B C 1
ATOM 2363 O O . VAL B 1 141 ? 12.484 12.664 -3.785 1 98.81 141 VAL B O 1
ATOM 2366 N N . TRP B 1 142 ? 12.117 13.547 -1.793 1 98.81 142 TRP B N 1
ATOM 2367 C CA . TRP B 1 142 ? 11.938 12.25 -1.155 1 98.81 142 TRP B CA 1
ATOM 2368 C C . TRP B 1 142 ? 10.781 11.484 -1.786 1 98.81 142 TRP B C 1
ATOM 2370 O O . TRP B 1 142 ? 10.906 10.289 -2.076 1 98.81 142 TRP B O 1
ATOM 2380 N N . LYS B 1 143 ? 9.656 12.133 -1.952 1 98.88 143 LYS B N 1
ATOM 2381 C CA . LYS B 1 143 ? 8.484 11.508 -2.561 1 98.88 143 LYS B CA 1
ATOM 2382 C C . LYS B 1 143 ? 8.82 10.938 -3.936 1 98.88 143 LYS B C 1
ATOM 2384 O O . LYS B 1 143 ? 8.422 9.812 -4.258 1 98.88 143 LYS B O 1
ATOM 2389 N N . THR B 1 144 ? 9.555 11.695 -4.73 1 98.81 144 THR B N 1
ATOM 2390 C CA . THR B 1 144 ? 9.945 11.258 -6.066 1 98.81 144 THR B CA 1
ATOM 2391 C C . THR B 1 144 ? 10.883 10.055 -5.988 1 98.81 144 THR B C 1
ATOM 2393 O O . THR B 1 144 ? 10.75 9.109 -6.766 1 98.81 144 THR B O 1
ATOM 2396 N N . ALA B 1 145 ? 11.812 10.086 -5.121 1 98.75 145 ALA B N 1
ATOM 2397 C CA . ALA B 1 145 ? 12.727 8.961 -4.934 1 98.75 145 ALA B CA 1
ATOM 2398 C C . ALA B 1 145 ? 11.969 7.711 -4.48 1 98.75 145 ALA B C 1
ATOM 2400 O O . ALA B 1 145 ? 12.273 6.602 -4.926 1 98.75 145 ALA B O 1
ATOM 2401 N N . ASP B 1 146 ? 11.047 7.926 -3.596 1 98.56 146 ASP B N 1
ATOM 2402 C CA . ASP B 1 146 ? 10.234 6.816 -3.111 1 98.56 146 ASP B CA 1
ATOM 2403 C C . ASP B 1 146 ? 9.414 6.199 -4.242 1 98.56 146 ASP B C 1
ATOM 2405 O O . ASP B 1 146 ? 9.25 4.98 -4.301 1 98.56 146 ASP B O 1
ATOM 2409 N N . LEU B 1 147 ? 8.922 7 -5.109 1 98.56 147 LEU B N 1
ATOM 2410 C CA . LEU B 1 147 ? 8.156 6.504 -6.25 1 98.56 147 LEU B CA 1
ATOM 2411 C C . LEU B 1 147 ? 9.031 5.637 -7.148 1 98.56 147 LEU B C 1
ATOM 2413 O O . LEU B 1 147 ? 8.562 4.637 -7.695 1 98.56 147 LEU B O 1
ATOM 2417 N N . LYS B 1 148 ? 10.219 6.016 -7.324 1 98.75 148 LYS B N 1
ATOM 2418 C CA . LYS B 1 148 ? 11.133 5.227 -8.141 1 98.75 148 LYS B CA 1
ATOM 2419 C C . LYS B 1 148 ? 11.414 3.869 -7.504 1 98.75 148 LYS B C 1
ATOM 2421 O O . LYS B 1 148 ? 11.516 2.855 -8.195 1 98.75 148 LYS B O 1
ATOM 2426 N N . ARG B 1 149 ? 11.523 3.787 -6.172 1 98 149 ARG B N 1
ATOM 2427 C CA . ARG B 1 149 ? 11.641 2.506 -5.48 1 98 149 ARG B CA 1
ATOM 2428 C C . ARG B 1 149 ? 10.398 1.647 -5.707 1 98 149 ARG B C 1
ATOM 2430 O O . ARG B 1 149 ? 10.508 0.441 -5.934 1 98 149 ARG B O 1
ATOM 2437 N N . THR B 1 150 ? 9.312 2.328 -5.641 1 98.62 150 THR B N 1
ATOM 2438 C CA . THR B 1 150 ? 8.055 1.629 -5.867 1 98.62 150 THR B CA 1
ATOM 2439 C C . THR B 1 150 ? 8.008 1.053 -7.281 1 98.62 150 THR B C 1
ATOM 2441 O O . THR B 1 150 ? 7.535 -0.071 -7.48 1 98.62 150 THR B O 1
ATOM 2444 N N . LEU B 1 151 ? 8.477 1.783 -8.242 1 98.81 151 LEU B N 1
ATOM 2445 C CA . LEU B 1 151 ? 8.508 1.318 -9.625 1 98.81 151 LEU B CA 1
ATOM 2446 C C . LEU B 1 151 ? 9.422 0.109 -9.773 1 98.81 151 LEU B C 1
ATOM 2448 O O . LEU B 1 151 ? 9.094 -0.839 -10.492 1 98.81 151 LEU B O 1
ATOM 2452 N N . LEU B 1 152 ? 10.547 0.159 -9.117 1 98.81 152 LEU B N 1
ATOM 2453 C CA . LEU B 1 152 ? 11.445 -0.986 -9.156 1 98.81 152 LEU B CA 1
ATOM 2454 C C . LEU B 1 152 ? 10.781 -2.225 -8.57 1 98.81 152 LEU B C 1
ATOM 2456 O O . LEU B 1 152 ? 10.898 -3.32 -9.125 1 98.81 152 LEU B O 1
ATOM 2460 N N . SER B 1 153 ? 10.102 -2.086 -7.445 1 98.75 153 SER B N 1
ATOM 2461 C CA . SER B 1 153 ? 9.367 -3.197 -6.848 1 98.75 153 SER B CA 1
ATOM 2462 C C . SER B 1 153 ? 8.281 -3.711 -7.789 1 98.75 153 SER B C 1
ATOM 2464 O O . SER B 1 153 ? 8.031 -4.918 -7.863 1 98.75 153 SER B O 1
ATOM 2466 N N . THR B 1 154 ? 7.648 -2.803 -8.469 1 98.81 154 THR B N 1
ATOM 2467 C CA . THR B 1 154 ? 6.617 -3.172 -9.43 1 98.81 154 THR B CA 1
ATOM 2468 C C . THR B 1 154 ? 7.211 -3.975 -10.586 1 98.81 154 THR B C 1
ATOM 2470 O O . THR B 1 154 ? 6.625 -4.965 -11.031 1 98.81 154 THR B O 1
ATOM 2473 N N . LEU B 1 155 ? 8.336 -3.564 -11.055 1 98.88 155 LEU B N 1
ATOM 2474 C CA . LEU B 1 155 ? 9.016 -4.301 -12.109 1 98.88 155 LEU B CA 1
ATOM 2475 C C . LEU B 1 155 ? 9.422 -5.691 -11.633 1 98.88 155 LEU B C 1
ATOM 2477 O O . LEU B 1 155 ? 9.336 -6.66 -12.391 1 98.88 155 LEU B O 1
ATOM 2481 N N . ALA B 1 156 ? 9.898 -5.758 -10.422 1 98.88 156 ALA B N 1
ATOM 2482 C CA . ALA B 1 156 ? 10.211 -7.062 -9.844 1 98.88 156 ALA B CA 1
ATOM 2483 C C . ALA B 1 156 ? 8.969 -7.953 -9.812 1 98.88 156 ALA B C 1
ATOM 2485 O O . ALA B 1 156 ? 9.039 -9.133 -10.164 1 98.88 156 ALA B O 1
ATOM 2486 N N . ALA B 1 157 ? 7.867 -7.414 -9.367 1 98.56 157 ALA B N 1
ATOM 2487 C CA . ALA B 1 157 ? 6.613 -8.164 -9.312 1 98.56 157 ALA B CA 1
ATOM 2488 C C . ALA B 1 157 ? 6.195 -8.641 -10.703 1 98.56 157 ALA B C 1
ATOM 2490 O O . ALA B 1 157 ? 5.719 -9.766 -10.859 1 98.56 157 ALA B O 1
ATOM 2491 N N . LEU B 1 158 ? 6.371 -7.758 -11.68 1 98.25 158 LEU B N 1
ATOM 2492 C CA . LEU B 1 158 ? 6.016 -8.125 -13.047 1 98.25 158 LEU B CA 1
ATOM 2493 C C . LEU B 1 158 ? 6.879 -9.281 -13.539 1 98.25 158 LEU B C 1
ATOM 2495 O O . LEU B 1 158 ? 6.371 -10.242 -14.125 1 98.25 158 LEU B O 1
ATOM 2499 N N . ALA B 1 159 ? 8.18 -9.203 -13.352 1 98.44 159 ALA B N 1
ATOM 2500 C CA . ALA B 1 159 ? 9.07 -10.305 -13.711 1 98.44 159 ALA B CA 1
ATOM 2501 C C . ALA B 1 159 ? 8.688 -11.578 -12.969 1 98.44 159 ALA B C 1
ATOM 2503 O O . ALA B 1 159 ? 8.656 -12.664 -13.562 1 98.44 159 ALA B O 1
ATOM 2504 N N . GLY B 1 160 ? 8.461 -11.445 -11.672 1 97.5 160 GLY B N 1
ATOM 2505 C CA . GLY B 1 160 ? 8.039 -12.586 -10.875 1 97.5 160 GLY B CA 1
ATOM 2506 C C . GLY B 1 160 ? 6.734 -13.203 -11.359 1 97.5 160 GLY B C 1
ATOM 2507 O O . GLY B 1 160 ? 6.562 -14.422 -11.312 1 97.5 160 GLY B O 1
ATOM 2508 N N . LEU B 1 161 ? 5.812 -12.328 -11.766 1 96.25 161 LEU B N 1
ATOM 2509 C CA . LEU B 1 161 ? 4.535 -12.812 -12.281 1 96.25 161 LEU B CA 1
ATOM 2510 C C . LEU B 1 161 ? 4.742 -13.641 -13.547 1 96.25 161 LEU B C 1
ATOM 2512 O O . LEU B 1 161 ? 4.164 -14.719 -13.688 1 96.25 161 LEU B O 1
ATOM 2516 N N . ILE B 1 162 ? 5.547 -13.148 -14.445 1 96.19 162 ILE B N 1
ATOM 2517 C CA . ILE B 1 162 ? 5.824 -13.883 -15.68 1 96.19 162 ILE B CA 1
ATOM 2518 C C . ILE B 1 162 ? 6.484 -15.219 -15.352 1 96.19 162 ILE B C 1
ATOM 2520 O O . ILE B 1 162 ? 6.141 -16.25 -15.938 1 96.19 162 ILE B O 1
ATOM 2524 N N . ALA B 1 163 ? 7.371 -15.219 -14.461 1 95.88 163 ALA B N 1
ATOM 2525 C CA . ALA B 1 163 ? 8.016 -16.453 -14.031 1 95.88 163 ALA B CA 1
ATOM 2526 C C . ALA B 1 163 ? 6.988 -17.453 -13.492 1 95.88 163 ALA B C 1
ATOM 2528 O O . ALA B 1 163 ? 7.02 -18.641 -13.836 1 95.88 163 ALA B O 1
ATOM 2529 N N . ALA B 1 164 ? 6.105 -16.969 -12.656 1 93.62 164 ALA B N 1
ATOM 2530 C CA . ALA B 1 164 ? 5.09 -17.828 -12.055 1 93.62 164 ALA B CA 1
ATOM 2531 C C . ALA B 1 164 ? 4.18 -18.422 -13.117 1 93.62 164 ALA B C 1
ATOM 2533 O O . ALA B 1 164 ? 3.75 -19.578 -13 1 93.62 164 ALA B O 1
ATOM 2534 N N . CYS B 1 165 ? 3.93 -17.641 -14.164 1 90.69 165 CYS B N 1
ATOM 2535 C CA . CYS B 1 165 ? 3.07 -18.125 -15.242 1 90.69 165 CYS B CA 1
ATOM 2536 C C . CYS B 1 165 ? 3.791 -19.141 -16.109 1 90.69 165 CYS B C 1
ATOM 2538 O O . CYS B 1 165 ? 3.16 -20.031 -16.672 1 90.69 165 CYS B O 1
ATOM 2540 N N . LYS B 1 166 ? 5.113 -19.062 -16.188 1 88.19 166 LYS B N 1
ATOM 2541 C CA . LYS B 1 166 ? 5.906 -19.984 -17 1 88.19 166 LYS B CA 1
ATOM 2542 C C . LYS B 1 166 ? 6.195 -21.281 -16.234 1 88.19 166 LYS B C 1
ATOM 2544 O O . LYS B 1 166 ? 6.539 -22.297 -16.844 1 88.19 166 LYS B O 1
ATOM 2549 N N . GLN B 1 167 ? 6.395 -21.203 -14.945 1 75.62 167 GLN B N 1
ATOM 2550 C CA . GLN B 1 167 ? 6.711 -22.359 -14.133 1 75.62 167 GLN B CA 1
ATOM 2551 C C . GLN B 1 167 ? 5.648 -23.438 -14.281 1 75.62 167 GLN B C 1
ATOM 2553 O O . GLN B 1 167 ? 5.926 -24.625 -14.07 1 75.62 167 GLN B O 1
ATOM 2558 N N . GLN B 1 168 ? 4.406 -23.062 -14.617 1 60.22 168 GLN B N 1
ATOM 2559 C CA . GLN B 1 168 ? 3.348 -24.062 -14.719 1 60.22 168 GLN B CA 1
ATOM 2560 C C . GLN B 1 168 ? 3.285 -24.656 -16.125 1 60.22 168 GLN B C 1
ATOM 2562 O O . GLN B 1 168 ? 3.484 -23.953 -17.109 1 60.22 168 GLN B O 1
#

InterPro domains:
  IPR013901 Anthrone oxygenase [PF08592] (48-158)

Solvent-accessible surface area (backbone atoms only — not comparable to full-atom values): 16138 Å² total; per-residue (Å²): 133,83,80,59,60,33,56,51,29,35,51,52,16,27,44,34,22,27,18,48,23,19,22,32,47,29,38,47,71,31,31,51,47,47,30,66,71,53,88,46,45,68,60,29,44,52,44,48,45,48,48,49,60,54,40,67,62,51,43,56,53,38,37,52,47,20,16,52,23,16,40,49,17,20,62,67,59,28,84,84,33,92,34,18,66,32,20,43,50,18,13,49,31,26,48,44,34,53,54,47,37,61,71,59,43,43,63,53,47,51,56,51,50,49,54,42,50,48,63,70,59,70,54,71,46,92,70,72,71,77,46,44,68,56,49,46,49,54,50,51,50,46,45,53,53,48,45,52,41,22,49,31,25,41,50,16,22,52,33,30,49,54,24,60,63,60,72,100,132,84,80,58,61,34,58,51,30,35,51,52,16,28,44,34,22,26,18,48,23,19,22,34,47,30,38,46,71,30,31,50,44,47,31,67,71,53,87,45,44,67,61,30,43,51,44,47,46,47,48,49,60,54,39,67,64,51,43,56,53,38,38,53,48,19,17,50,22,15,39,48,16,20,63,66,58,26,85,85,36,91,36,18,66,32,20,43,49,18,14,48,30,24,47,46,35,53,56,45,36,62,72,57,44,43,64,54,46,51,56,52,49,50,54,43,51,46,64,72,60,68,54,72,46,92,73,71,71,77,44,45,67,56,49,46,49,52,50,50,52,46,43,54,52,50,46,52,40,23,50,30,23,41,51,15,20,52,32,29,48,53,24,60,63,63,72,101

Nearest PDB structures (foldseek):
  7ohq-assembly1_b  TM=3.740E-01  e=1.461E+00  Saccharomyces cerevisiae S288C
  5c5b-assembly2_C  TM=3.881E-01  e=6.086E+00  Homo sapiens
  8gel-assembly1_A  TM=2.099E-01  e=4.575E+00  synthetic construct
  7ohq-assembly1_b  TM=3.979E-01  e=1.570E+00  Saccharomyces cerevisiae S288C
  5c5b-assembly2_C  TM=3.885E-01  e=5.981E+00  Homo sapiens

Foldseek 3Di:
DDDPLLLVLLVVLLVLLVVLLVVLVCVQPPQLVVLLPDDALQSSLVSVVVVVVVCVVSVCCSLVSSLVSLQVSLVSCDPPDPLNVLSNLLSVLSVVLVVLCVPPQVVLVVVSVVLNVCSVVVCPPPPNVDGSVNSSVSSVSNSVSSVVSSVSSVSSSVSSVVSSVRND/DDDPLLLVLLVVLLVLLVVLLVVLVCVQPPQLVVLLPDDALQSSLVSVVVVVVVCVVSVCCSLVSSLVSLQVSLVSCDPPDPLNVLSPLLSVLSVVLVVLCVPPQVVLVVVSVVLNVCSVVVCPPPPNVDGSVNSSVSSVSNSVSSVVSSVSSVSSSVSSVVSSVRND

Organism: Fusarium solani (NCBI:txid169388)

Sequence (336 aa):
MAINWAQVLQLASLLAATHSSGYGLCSDRVAVHNALLLSDRDTITRQWFRAWDFGRKYGPFMVTGSGMGFLGAALLDGMNSPTFGLNIAASLFMGLVVVYTVLIVFPVNDKLLDAHSKLMSHKRSDDDSQTTEEIRTLVAVWKTADLKRTLLSTLAALAGLIAACKQQMAINWAQVLQLASLLAATHSSGYGLCSDRVAVHNALLLSDRDTITRQWFRAWDFGRKYGPFMVTGSGMGFLGAALLDGMNSPTFGLNIAASLFMGLVVVYTVLIVFPVNDKLLDAHSKLMSHKRSDDDSQTTEEIRTLVAVWKTADLKRTLLSTLAALAGLIAACKQQ

pLDDT: mean 94.36, std 10.36, range [50.16, 98.94]

Secondary structure (DSSP, 8-state):
----HHHHHHHHHHHHHHHHHHHHHHIIIIIHHHHTT-S-HHHHHHHHHHHHHHHHHHHHHHHHHHHHHHHHHHHHH-TTSTTHHHHHHHHHHHHHHHHHIIIIIHHHHHHHHHHHHHHHT----TT----HHHHHHHHHHHHHHHHHHHHHHHHHHHHHHHHHHHH-/----HHHHHHHHHHHHHHHHHHHHHHIIIIIIHHHTT-S-HHHHHHHHHHHHHHHHHHHHHHHHHHHHHHHHHHHHH-TTSTTHHHHHHHHHHHHHHHHHIIIIIHHHHHHHHHHHHHHHT----TT----HHHHHHHHHHHHHHHHHHHHHHHHHHHHHHHHHHHH-